Protein AF-A0A0B8N5I2-F1 (afdb_monomer)

Radius of gyration: 26.74 Å; Cα contacts (8 Å, |Δi|>4): 236; chains: 1; bounding box: 48×66×82 Å

Sequence (246 aa):
MVIRHVDDYADDRKSTVAVSVSVTVNVTSLPLQQESSFAVSASPSTEPSRALSVVPFSAGSAGPFVAMILDGSRLPTRLELSSDWRDRVPPKEVGRELFEAYSQALNEHHGRHSAANGSADGWYLSAREQAIMLLETPTWNKYCRVHDDLQSDGDYLVRGAATQYGKAVVSMSGNRQAIHSITVSPLWPGCSDSRALEAEVLRCADQIRALRPKFTPKGDWTRHSDAELFELQRRHRQQLIRNSML

Solvent-accessible surface area (backbone atoms only — not comparable to full-atom values): 15552 Å² total; per-residue (Å²): 135,80,80,74,78,88,74,90,86,78,75,93,80,79,76,89,76,82,81,81,83,83,81,84,81,82,82,88,82,84,88,81,90,77,92,77,89,76,88,81,87,78,80,88,78,90,72,84,84,75,80,77,78,78,73,80,77,78,78,69,84,70,70,77,51,43,46,42,42,60,47,77,56,57,37,58,77,44,67,48,68,48,98,61,32,67,83,71,48,56,51,80,45,48,20,56,52,53,41,50,21,45,53,50,38,50,52,52,50,50,56,52,50,72,72,45,80,82,72,77,61,75,66,64,74,50,74,63,55,51,36,51,59,52,56,72,40,92,42,46,71,53,30,51,51,54,49,52,4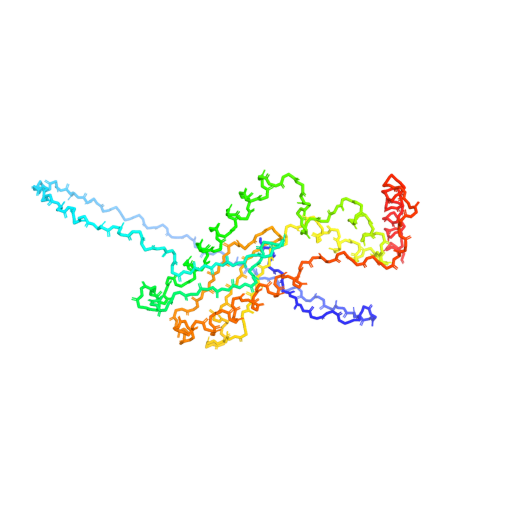8,76,71,40,63,51,68,44,76,39,62,23,86,56,63,55,96,91,36,60,32,35,37,38,32,28,41,64,75,41,74,76,46,43,46,48,45,54,83,42,76,48,71,69,36,66,66,57,44,36,54,37,53,40,52,26,34,50,51,53,62,66,72,46,91,75,94,73,79,89,69,90,61,83,88,55,52,68,71,55,42,53,52,49,32,55,50,50,52,52,51,31,52,59,63,71,78,110

pLDDT: mean 80.04, std 20.81, range [37.25, 98.19]

Secondary structure (DSSP, 8-state):
------------S------------------------------------------------PPPSEEEEE-TTS-EEEEEE-TTHHHHS-TTTHHHHHHHHHHHHHHHHHHHHHHS-----TTSPPHHHHHHHHHT--SHHHHHHHHHHHHS---EEEE-S-EETTEESEEEEE-SS-EEEEEE-TT-GGGG-HHHHHHHHHHHHHHHHHHS------S--TTS-HHHHHHHHHHHHHHHHHHHT-

Organism: NCBI:txid37332

Foldseek 3Di:
DDADDDDDDDDPPDDPDPDDDDDDDDDDDDDDDDDDDDDDDDDDDDDDDDDDPPPPPPPPPPDQQKAFAADLQLFGPFIDGHPCNPVPAQLQCLFVSVVVNSVVNSVVVVVVDVVVPDDPSPLQDDPLLLLLCLLPDPALVSNVVSVCLNPDLDWHKFAFPDDDPNGGQWIWIDGSRYTPTIHGHSPDPCSNPPVSVGNRRVVNRVVNVVVRDDRDRPDDPVPDDSVRSVVSSVVSNVVNVVVVVD

Structure (mmCIF, N/CA/C/O backbone):
data_AF-A0A0B8N5I2-F1
#
_entry.id   AF-A0A0B8N5I2-F1
#
loop_
_atom_site.group_PDB
_atom_site.id
_atom_site.type_symbol
_atom_site.label_atom_id
_atom_site.label_alt_id
_atom_site.label_comp_id
_atom_site.label_asym_id
_atom_site.label_entity_id
_atom_site.label_seq_id
_atom_site.pdbx_PDB_ins_code
_atom_site.Cartn_x
_atom_site.Cartn_y
_atom_site.Cartn_z
_atom_site.occupancy
_atom_site.B_iso_or_equiv
_atom_site.auth_seq_id
_atom_site.auth_comp_id
_atom_site.auth_asym_id
_atom_site.auth_atom_id
_atom_site.pdbx_PDB_model_num
ATOM 1 N N . MET A 1 1 ? 3.051 18.466 -2.787 1.00 37.25 1 MET A N 1
ATOM 2 C CA . MET A 1 1 ? 2.564 17.135 -2.372 1.00 37.25 1 MET A CA 1
ATOM 3 C C . MET A 1 1 ? 1.526 16.690 -3.390 1.00 37.25 1 MET A C 1
ATOM 5 O O . MET A 1 1 ? 0.487 17.330 -3.489 1.00 37.25 1 MET A O 1
ATOM 9 N N . VAL A 1 2 ? 1.851 15.704 -4.227 1.00 39.66 2 VAL A N 1
ATOM 10 C CA . VAL A 1 2 ? 0.962 15.219 -5.297 1.00 39.66 2 VAL A CA 1
ATOM 11 C C . VAL A 1 2 ? 0.302 13.941 -4.795 1.00 39.66 2 VAL A C 1
ATOM 13 O O . VAL A 1 2 ? 0.920 12.883 -4.808 1.00 39.66 2 VAL A O 1
ATOM 16 N N . ILE A 1 3 ? -0.934 14.049 -4.309 1.00 44.78 3 ILE A N 1
ATOM 17 C CA . ILE A 1 3 ? -1.739 12.888 -3.913 1.00 44.78 3 ILE A CA 1
ATOM 18 C C . ILE A 1 3 ? -2.299 12.285 -5.203 1.00 44.78 3 ILE A C 1
ATOM 20 O O . ILE A 1 3 ? -3.095 12.927 -5.888 1.00 44.78 3 ILE A O 1
ATOM 24 N N . ARG A 1 4 ? -1.853 11.082 -5.575 1.00 46.50 4 ARG A N 1
ATOM 25 C CA . ARG A 1 4 ? -2.319 10.419 -6.799 1.00 46.50 4 ARG A CA 1
ATOM 26 C C . ARG A 1 4 ? -3.665 9.739 -6.545 1.00 46.50 4 ARG A C 1
ATOM 28 O O . ARG A 1 4 ? -3.752 8.817 -5.741 1.00 46.50 4 ARG A O 1
ATOM 35 N N . HIS A 1 5 ? -4.701 10.197 -7.244 1.00 39.50 5 HIS A N 1
ATOM 36 C CA . HIS A 1 5 ? -5.963 9.474 -7.383 1.00 39.50 5 HIS A CA 1
ATOM 37 C C . HIS A 1 5 ? -5.793 8.409 -8.476 1.00 39.50 5 HIS A C 1
ATOM 39 O O . HIS A 1 5 ? -5.323 8.716 -9.571 1.00 39.50 5 HIS A O 1
ATOM 45 N N . VAL A 1 6 ? -6.115 7.154 -8.160 1.00 45.75 6 VAL A N 1
ATOM 46 C CA . VAL A 1 6 ? -6.091 6.040 -9.116 1.00 45.75 6 VAL A CA 1
ATOM 47 C C . VAL A 1 6 ? -7.471 5.956 -9.758 1.00 45.75 6 VAL A C 1
ATOM 49 O O . VAL A 1 6 ? -8.384 5.397 -9.159 1.00 45.75 6 VAL A O 1
ATOM 52 N N . ASP A 1 7 ? -7.624 6.541 -10.943 1.00 45.06 7 ASP A N 1
ATOM 53 C CA . ASP A 1 7 ? -8.748 6.247 -11.836 1.00 45.06 7 ASP A CA 1
ATOM 54 C C . ASP A 1 7 ? -8.343 5.111 -12.794 1.00 45.06 7 ASP A C 1
ATOM 56 O O . ASP A 1 7 ? -7.207 5.067 -13.275 1.00 45.06 7 ASP A O 1
ATOM 60 N N . ASP A 1 8 ? -9.266 4.174 -13.025 1.00 42.47 8 ASP A N 1
ATOM 61 C CA . ASP A 1 8 ? -9.125 2.989 -13.884 1.00 42.47 8 ASP A CA 1
ATOM 62 C C . ASP A 1 8 ? -8.617 3.338 -15.299 1.00 42.47 8 ASP A C 1
ATOM 64 O O . ASP A 1 8 ? -9.215 4.145 -16.011 1.00 42.47 8 ASP A O 1
ATOM 68 N N . TYR A 1 9 ? -7.530 2.692 -15.743 1.00 47.41 9 TYR A N 1
ATOM 69 C CA . TYR A 1 9 ? -6.921 2.896 -17.068 1.00 47.41 9 TYR A CA 1
ATOM 70 C C . TYR A 1 9 ? -7.221 1.718 -18.002 1.00 47.41 9 TYR A C 1
ATOM 72 O O . TYR A 1 9 ? -6.416 0.796 -18.162 1.00 47.41 9 TYR A O 1
ATOM 80 N N . ALA A 1 10 ? -8.382 1.778 -18.652 1.00 45.38 10 ALA A N 1
ATOM 81 C CA . ALA A 1 10 ? -8.674 0.990 -19.839 1.00 45.38 10 ALA A CA 1
ATOM 82 C C . ALA A 1 10 ? -8.472 1.846 -21.103 1.00 45.38 10 ALA A C 1
ATOM 84 O O . ALA A 1 10 ? -9.100 2.884 -21.269 1.00 45.38 10 ALA A O 1
ATOM 85 N N . ASP A 1 11 ? -7.618 1.329 -21.986 1.00 46.38 11 ASP A N 1
ATOM 86 C CA . ASP A 1 11 ? -7.514 1.617 -23.423 1.00 46.38 11 ASP A CA 1
ATOM 87 C C . ASP A 1 11 ? -6.928 2.978 -23.872 1.00 46.38 11 ASP A C 1
ATOM 89 O O . ASP A 1 11 ? -7.603 3.994 -23.993 1.00 46.38 11 ASP A O 1
ATOM 93 N N . ASP A 1 12 ? -5.642 2.953 -24.243 1.00 46.38 12 ASP A N 1
ATOM 94 C CA . ASP A 1 12 ? -4.902 4.061 -24.876 1.00 46.38 12 ASP A CA 1
ATOM 95 C C . ASP A 1 12 ? -5.190 4.179 -26.395 1.00 46.38 12 ASP A C 1
ATOM 97 O O . ASP A 1 12 ? -4.452 4.820 -27.149 1.00 46.38 12 ASP A O 1
ATOM 101 N N . ARG A 1 13 ? -6.259 3.548 -26.901 1.00 46.03 13 ARG A N 1
ATOM 102 C CA . ARG A 1 13 ? -6.674 3.674 -28.304 1.00 46.03 13 ARG A CA 1
ATOM 103 C C . ARG A 1 13 ? -7.796 4.697 -28.446 1.00 46.03 13 ARG A C 1
ATOM 105 O O . ARG A 1 13 ? -8.965 4.353 -28.543 1.00 46.03 13 ARG A O 1
ATOM 112 N N . LYS A 1 14 ? -7.368 5.951 -28.617 1.00 49.12 14 LYS A N 1
ATOM 113 C CA . LYS A 1 14 ? -8.150 7.156 -28.964 1.00 49.12 14 LYS A CA 1
ATOM 114 C C . LYS A 1 14 ? -8.852 7.828 -27.785 1.00 49.12 14 LYS A C 1
ATOM 116 O O . LYS A 1 14 ? -10.007 7.555 -27.484 1.00 49.12 14 LYS A O 1
ATOM 121 N N . SER A 1 15 ? -8.223 8.871 -27.263 1.00 40.28 15 SER A N 1
ATOM 122 C CA . SER A 1 15 ? -8.954 9.958 -26.621 1.00 40.28 15 SER A CA 1
ATOM 123 C C . SER A 1 15 ? -8.347 11.296 -27.036 1.00 40.28 15 SER A C 1
ATOM 125 O O . SER A 1 15 ? -7.228 11.661 -26.687 1.00 40.28 15 SER A O 1
ATOM 127 N N . THR A 1 16 ? -9.100 12.040 -27.845 1.00 49.41 16 THR A N 1
ATOM 128 C CA . THR A 1 16 ? -8.904 13.477 -28.027 1.00 49.41 16 THR A CA 1
ATOM 129 C C . THR A 1 16 ? -9.323 14.134 -26.715 1.00 49.41 16 THR A C 1
ATOM 131 O O . THR A 1 16 ? -10.494 14.443 -26.512 1.00 49.41 16 THR A O 1
ATOM 134 N N . VAL A 1 17 ? -8.391 14.254 -25.770 1.00 44.41 17 VAL A N 1
ATOM 135 C CA . VAL A 1 17 ? -8.660 14.886 -24.475 1.00 44.41 17 VAL A CA 1
ATOM 136 C C . VAL A 1 17 ? -8.631 16.401 -24.668 1.00 44.41 17 VAL A C 1
ATOM 138 O O . VAL A 1 17 ? -7.568 17.004 -24.804 1.00 44.41 17 VAL A O 1
ATOM 141 N N . ALA A 1 18 ? -9.809 17.025 -24.691 1.00 41.50 18 ALA A N 1
ATOM 142 C CA . ALA A 1 18 ? -9.939 18.468 -24.544 1.00 41.50 18 ALA A CA 1
ATOM 143 C C . ALA A 1 18 ? -9.647 18.832 -23.081 1.00 41.50 18 ALA A C 1
ATOM 145 O O . ALA A 1 18 ? -10.477 18.634 -22.197 1.00 41.50 18 ALA A O 1
ATOM 146 N N . VAL A 1 19 ? -8.440 19.330 -22.819 1.00 43.66 19 VAL A N 1
ATOM 147 C CA . VAL A 1 19 ? -8.054 19.838 -21.500 1.00 43.66 19 VAL A CA 1
ATOM 148 C C . VAL A 1 19 ? -8.565 21.273 -21.372 1.00 43.66 19 VAL A C 1
ATOM 150 O O . VAL A 1 19 ? -7.965 22.205 -21.902 1.00 43.66 19 VAL A O 1
ATOM 153 N N . SER A 1 20 ? -9.681 21.472 -20.673 1.00 40.19 20 SER A N 1
ATOM 154 C CA . SER A 1 20 ? -10.109 22.802 -20.233 1.00 40.19 20 SER A CA 1
ATOM 155 C C . SER A 1 20 ? -9.376 23.166 -18.940 1.00 40.19 20 SER A C 1
ATOM 157 O O . SER A 1 20 ? -9.677 22.626 -17.876 1.00 40.19 20 SER A O 1
ATOM 159 N N . VAL A 1 21 ? -8.404 24.075 -19.032 1.00 49.66 21 VAL A N 1
ATOM 160 C CA . VAL A 1 21 ? -7.710 24.656 -17.875 1.00 49.66 21 VAL A CA 1
ATOM 161 C C . VAL A 1 21 ? -8.511 25.861 -17.387 1.00 49.66 21 VAL A C 1
ATOM 163 O O . VAL A 1 21 ? -8.510 26.914 -18.020 1.00 49.66 21 VAL A O 1
ATOM 166 N N . SER A 1 22 ? -9.206 25.727 -16.261 1.00 46.75 22 SER A N 1
ATOM 167 C CA . SER A 1 22 ? -9.811 26.861 -15.559 1.00 46.75 22 SER A CA 1
ATOM 168 C C . SER A 1 22 ? -8.776 27.500 -14.631 1.00 46.75 22 SER A C 1
ATOM 170 O O . SER A 1 22 ? -8.359 26.894 -13.645 1.00 46.75 22 SER A O 1
ATOM 172 N N . VAL A 1 23 ? -8.347 28.720 -14.967 1.00 49.47 23 VAL A N 1
ATOM 173 C CA . VAL A 1 23 ? -7.443 29.548 -14.156 1.00 49.47 23 VAL A CA 1
ATOM 174 C C . VAL A 1 23 ? -8.275 30.359 -13.166 1.00 49.47 23 VAL A C 1
ATOM 176 O O . VAL A 1 23 ? -9.022 31.252 -13.560 1.00 49.47 23 VAL A O 1
ATOM 179 N N . THR A 1 24 ? -8.143 30.063 -11.876 1.00 49.81 24 THR A N 1
ATOM 180 C CA . THR A 1 24 ? -8.749 30.863 -10.806 1.00 49.81 24 THR A CA 1
ATOM 181 C C . THR A 1 24 ? -7.817 32.025 -10.471 1.00 49.81 24 THR A C 1
ATOM 183 O O . THR A 1 24 ? -6.728 31.823 -9.936 1.00 49.81 24 THR A O 1
ATOM 186 N N . VAL A 1 25 ? -8.223 33.250 -10.803 1.00 47.75 25 VAL A N 1
ATOM 187 C CA . VAL A 1 25 ? -7.492 34.471 -10.438 1.00 47.75 25 VAL A CA 1
ATOM 188 C C . VAL A 1 25 ? -7.923 34.877 -9.030 1.00 47.75 25 VAL A C 1
ATOM 190 O O . VAL A 1 25 ? -9.056 35.305 -8.827 1.00 47.75 25 VAL A O 1
ATOM 193 N N . ASN A 1 26 ? -7.031 34.735 -8.048 1.00 49.06 26 ASN A N 1
ATOM 194 C CA . ASN A 1 26 ? -7.249 35.286 -6.712 1.00 49.06 26 ASN A CA 1
ATOM 195 C C . ASN A 1 26 ? -7.004 36.799 -6.759 1.00 49.06 26 ASN A C 1
ATOM 197 O O . ASN A 1 26 ? -5.871 37.249 -6.931 1.00 49.06 26 ASN A O 1
ATOM 201 N N . VAL A 1 27 ? -8.072 37.582 -6.617 1.00 50.22 27 VAL A N 1
ATOM 202 C CA . VAL A 1 27 ? -7.990 39.036 -6.459 1.00 50.22 27 VAL A CA 1
ATOM 203 C C . VAL A 1 27 ? -7.651 39.330 -5.001 1.00 50.22 27 VAL A C 1
ATOM 205 O O . VAL A 1 27 ? -8.505 39.269 -4.119 1.00 50.22 27 VAL A O 1
ATOM 208 N N . THR A 1 28 ? -6.381 39.628 -4.742 1.00 54.56 28 THR A N 1
ATOM 209 C CA . THR A 1 28 ? -5.920 40.137 -3.450 1.00 54.56 28 THR A CA 1
ATOM 210 C C . THR A 1 28 ? -6.259 41.621 -3.365 1.00 54.56 28 THR A C 1
ATOM 212 O O . THR A 1 28 ? -5.599 42.451 -3.986 1.00 54.56 28 THR A O 1
ATOM 215 N N . SER A 1 29 ? -7.276 41.975 -2.586 1.00 57.19 29 SER A N 1
ATOM 216 C CA . SER A 1 29 ? -7.526 43.363 -2.202 1.00 57.19 29 SER A CA 1
ATOM 217 C C . SER A 1 29 ? -7.687 43.455 -0.694 1.00 57.19 29 SER A C 1
ATOM 219 O O . SER A 1 29 ? -8.716 43.035 -0.174 1.00 57.19 29 SER A O 1
ATOM 221 N N . LEU A 1 30 ? -6.683 44.014 -0.015 1.00 55.69 30 LEU A N 1
ATOM 222 C CA . LEU A 1 30 ? -6.856 44.819 1.199 1.00 55.69 30 LEU A CA 1
ATOM 223 C C . LEU A 1 30 ? -5.530 45.481 1.587 1.00 55.69 30 LEU A C 1
ATOM 225 O O . LEU A 1 30 ? -4.514 44.804 1.741 1.00 55.69 30 LEU A O 1
ATOM 229 N N . PRO A 1 31 ? -5.568 46.798 1.818 1.00 59.19 31 PRO A N 1
ATOM 230 C CA . PRO A 1 31 ? -4.934 47.316 3.016 1.00 59.19 31 PRO A CA 1
ATOM 231 C C . PRO A 1 31 ? -5.860 48.311 3.716 1.00 59.19 31 PRO A C 1
ATOM 233 O O . PRO A 1 31 ? -6.295 49.289 3.118 1.00 59.19 31 PRO A O 1
ATOM 236 N N . LEU A 1 32 ? -6.107 48.102 5.006 1.00 46.16 32 LEU A N 1
ATOM 237 C CA . LEU A 1 32 ? -6.455 49.182 5.922 1.00 46.16 32 LEU A CA 1
ATOM 238 C C . LEU A 1 32 ? -5.715 48.922 7.230 1.00 46.16 32 LEU A C 1
ATOM 240 O O . LEU A 1 32 ? -6.010 47.986 7.970 1.00 46.16 32 LEU A O 1
ATOM 244 N N . GLN A 1 33 ? -4.687 49.738 7.442 1.00 51.03 33 GLN A N 1
ATOM 245 C CA . GLN A 1 33 ? -4.022 49.897 8.722 1.00 51.03 33 GLN A CA 1
ATOM 246 C C . GLN A 1 33 ? -5.025 50.470 9.724 1.00 51.03 33 GLN A C 1
ATOM 248 O O . GLN A 1 33 ? -5.655 51.491 9.457 1.00 51.03 33 GLN A O 1
ATOM 253 N N . GLN A 1 34 ? -5.126 49.845 10.892 1.00 52.28 34 GLN A N 1
ATOM 254 C CA . GLN A 1 34 ? -5.681 50.489 12.073 1.00 52.28 34 GLN A CA 1
ATOM 255 C C . GLN A 1 34 ? -4.774 50.162 13.258 1.00 52.28 34 GLN A C 1
ATOM 257 O O . GLN A 1 34 ? -4.887 49.115 13.894 1.00 52.28 34 GLN A O 1
ATOM 262 N N . GLU A 1 35 ? -3.825 51.061 13.516 1.00 54.72 35 GLU A N 1
ATOM 263 C CA . GLU A 1 35 ? -3.014 51.053 14.728 1.00 54.72 35 GLU A CA 1
ATOM 264 C C . GLU A 1 35 ? -3.922 51.347 15.926 1.00 54.72 35 GLU A C 1
ATOM 266 O O . GLU A 1 35 ? -4.471 52.438 16.066 1.00 54.72 35 GLU A O 1
ATOM 271 N N . SER A 1 36 ? -4.107 50.343 16.782 1.00 55.00 36 SER A N 1
ATOM 272 C CA . SER A 1 36 ? -4.776 50.480 18.076 1.00 55.00 36 SER A CA 1
ATOM 273 C C . SER A 1 36 ? -3.754 50.170 19.164 1.00 55.00 36 SER A C 1
ATOM 275 O O . SER A 1 36 ? -3.537 49.012 19.515 1.00 55.00 36 SER A O 1
ATOM 277 N N . SER A 1 37 ? -3.089 51.204 19.672 1.00 57.53 37 SER A N 1
ATOM 278 C CA . SER A 1 37 ? -2.202 51.089 20.830 1.00 57.53 37 SER A CA 1
ATOM 279 C C . SER A 1 37 ? -3.036 51.045 22.108 1.00 57.53 37 SER A C 1
ATOM 281 O O . SER A 1 37 ? -3.604 52.056 22.513 1.00 57.53 37 SER A O 1
ATOM 283 N N . PHE A 1 38 ? -3.084 49.887 22.766 1.00 54.12 38 PHE A N 1
ATOM 284 C CA . PHE A 1 38 ? -3.557 49.760 24.144 1.00 54.12 38 PHE A CA 1
ATOM 285 C C . PHE A 1 38 ? -2.371 49.411 25.045 1.00 54.12 38 PHE A C 1
ATOM 287 O O . PHE A 1 38 ? -1.774 48.343 24.924 1.00 54.12 38 PHE A O 1
ATOM 294 N N . ALA A 1 39 ? -2.023 50.324 25.951 1.00 54.53 39 ALA A N 1
ATOM 295 C CA . ALA A 1 39 ? -1.063 50.068 27.014 1.00 54.53 39 ALA A CA 1
ATOM 296 C C . ALA A 1 39 ? -1.742 49.230 28.109 1.00 54.53 39 ALA A C 1
ATOM 298 O O . ALA A 1 39 ? -2.577 49.732 28.860 1.00 54.53 39 ALA A O 1
ATOM 299 N N . VAL A 1 40 ? -1.392 47.946 28.190 1.00 55.97 40 VAL A N 1
ATOM 300 C CA . VAL A 1 40 ? -1.783 47.063 29.295 1.00 55.97 40 VAL A CA 1
ATOM 301 C C . VAL A 1 40 ? -0.725 47.185 30.388 1.00 55.97 40 VAL A C 1
ATOM 303 O O . VAL A 1 40 ? 0.393 46.697 30.246 1.00 55.97 40 VAL A O 1
ATOM 306 N N . SER A 1 41 ? -1.078 47.865 31.477 1.00 58.78 41 SER A N 1
ATOM 307 C CA . SER A 1 41 ? -0.299 47.879 32.715 1.00 58.78 41 SER A CA 1
ATOM 308 C C . SER A 1 41 ? -0.708 46.663 33.547 1.00 58.78 41 SER A C 1
ATOM 310 O O . SER A 1 41 ? -1.824 46.614 34.062 1.00 58.78 41 SER A O 1
ATOM 312 N N . ALA A 1 42 ? 0.164 45.658 33.631 1.00 52.91 42 ALA A N 1
ATOM 313 C CA . ALA A 1 42 ? -0.034 44.482 34.472 1.00 52.91 42 ALA A CA 1
ATOM 314 C C . ALA A 1 42 ? 0.876 44.580 35.703 1.00 52.91 42 ALA A C 1
ATOM 316 O O . ALA A 1 42 ? 2.101 44.527 35.599 1.00 52.91 42 ALA A O 1
ATOM 317 N N . SER A 1 43 ? 0.266 44.744 36.876 1.00 60.25 43 SER A N 1
ATOM 318 C CA . SER A 1 43 ? 0.940 44.619 38.168 1.00 60.25 43 SER A CA 1
ATOM 319 C C . SER A 1 43 ? 1.249 43.143 38.466 1.00 60.25 43 SER A C 1
ATOM 321 O O . SER A 1 43 ? 0.404 42.290 38.193 1.00 60.25 43 SER A O 1
ATOM 323 N N . PRO A 1 44 ? 2.414 42.808 39.050 1.00 57.25 44 PRO A N 1
ATOM 324 C CA . PRO A 1 44 ? 2.713 41.439 39.450 1.00 57.25 44 PRO A CA 1
ATOM 325 C C . PRO A 1 44 ? 1.992 41.102 40.762 1.00 57.25 44 PRO A C 1
ATOM 327 O O . PRO A 1 44 ? 2.357 41.587 41.832 1.00 57.25 44 PRO A O 1
ATOM 330 N N . SER A 1 45 ? 0.963 40.259 40.687 1.00 50.66 45 SER A N 1
ATOM 331 C CA . SER A 1 45 ? 0.378 39.616 41.864 1.00 50.66 45 SER A CA 1
ATOM 332 C C . SER A 1 45 ? 1.234 38.414 42.257 1.00 50.66 45 SER A C 1
ATOM 334 O O . SER A 1 45 ? 1.246 37.385 41.586 1.00 50.66 45 SER A O 1
ATOM 336 N N . THR A 1 46 ? 1.971 38.572 43.352 1.00 54.44 46 THR A N 1
ATOM 337 C CA . THR A 1 46 ? 2.669 37.504 44.067 1.00 54.44 46 THR A CA 1
ATOM 338 C C . THR A 1 46 ? 1.639 36.548 44.674 1.00 54.44 46 THR A C 1
ATOM 340 O O . THR A 1 46 ? 1.109 36.822 45.749 1.00 54.44 46 THR A O 1
ATOM 343 N N . GLU A 1 47 ? 1.352 35.431 44.005 1.00 56.94 47 GLU A N 1
ATOM 344 C CA . GLU A 1 47 ? 0.669 34.294 44.629 1.00 56.94 47 GLU A CA 1
ATOM 345 C C . GLU A 1 47 ? 1.682 33.216 45.055 1.00 56.94 47 GLU A C 1
ATOM 347 O O . GLU A 1 47 ? 2.593 32.878 44.295 1.00 56.94 47 GLU A O 1
ATOM 352 N N . PRO A 1 48 ? 1.552 32.661 46.274 1.00 55.50 48 PRO A N 1
ATOM 353 C CA . PRO A 1 48 ? 2.401 31.581 46.750 1.00 55.50 48 PRO A CA 1
ATOM 354 C C . PRO A 1 48 ? 2.068 30.275 46.019 1.00 55.50 48 PRO A C 1
ATOM 356 O O . PRO A 1 48 ? 0.960 29.746 46.122 1.00 55.50 48 PRO A O 1
ATOM 359 N N . SER A 1 49 ? 3.064 29.739 45.315 1.00 48.22 49 SER A N 1
ATOM 360 C CA . SER A 1 49 ? 3.046 28.440 44.643 1.00 48.22 49 SER A CA 1
ATOM 361 C C . SER A 1 49 ? 2.536 27.329 45.564 1.00 48.22 49 SER A C 1
ATOM 363 O O . SER A 1 49 ? 3.264 26.804 46.409 1.00 48.22 49 SER A O 1
ATOM 365 N N . ARG A 1 50 ? 1.274 26.933 45.381 1.00 48.25 50 ARG A N 1
ATOM 366 C CA . ARG A 1 50 ? 0.737 25.692 45.939 1.00 48.25 50 ARG A CA 1
ATOM 367 C C . ARG A 1 50 ? 1.392 24.531 45.199 1.00 48.25 50 ARG A C 1
ATOM 369 O O . ARG A 1 50 ? 1.155 24.333 44.011 1.00 48.25 50 ARG A O 1
ATOM 376 N N . ALA A 1 51 ? 2.231 23.784 45.912 1.00 46.47 51 ALA A N 1
ATOM 377 C CA . ALA A 1 51 ? 2.846 22.563 45.422 1.00 46.47 51 ALA A CA 1
ATOM 378 C C . ALA A 1 51 ? 1.756 21.586 44.955 1.00 46.47 51 ALA A C 1
ATOM 380 O O . ALA A 1 51 ? 0.997 21.038 45.759 1.00 46.47 51 ALA A O 1
ATOM 381 N N . LEU A 1 52 ? 1.673 21.390 43.639 1.00 44.78 52 LEU A N 1
ATOM 382 C CA . LEU A 1 52 ? 0.920 20.303 43.038 1.00 44.78 52 LEU A CA 1
ATOM 383 C C . LEU A 1 52 ? 1.553 19.003 43.530 1.00 44.78 52 LEU A C 1
ATOM 385 O O . LEU A 1 52 ? 2.693 18.684 43.194 1.00 44.78 52 LEU A O 1
ATOM 389 N N . SER A 1 53 ? 0.822 18.276 44.372 1.00 44.97 53 SER A N 1
ATOM 390 C CA . SER A 1 53 ? 1.174 16.903 44.705 1.00 44.97 53 SER A CA 1
ATOM 391 C C . SER A 1 53 ? 1.112 16.093 43.418 1.00 44.97 53 SER A C 1
ATOM 393 O O . SER A 1 53 ? 0.037 15.875 42.860 1.00 44.97 53 SER A O 1
ATOM 395 N N . VAL A 1 54 ? 2.286 15.695 42.933 1.00 45.53 54 VAL A N 1
ATOM 396 C CA . VAL A 1 54 ? 2.444 14.699 41.880 1.00 45.53 54 VAL A CA 1
ATOM 397 C C . VAL A 1 54 ? 1.798 13.426 42.405 1.00 45.53 54 VAL A C 1
ATOM 399 O O . VAL A 1 54 ? 2.348 12.754 43.274 1.00 45.53 54 VAL A O 1
ATOM 402 N N . VAL A 1 55 ? 0.595 13.124 41.920 1.00 39.97 55 VAL A N 1
ATOM 403 C CA . VAL A 1 55 ? 0.018 11.794 42.082 1.00 39.97 55 VAL A CA 1
ATOM 404 C C . VAL A 1 55 ? 0.948 10.861 41.309 1.00 39.97 55 VAL A C 1
ATOM 406 O O . VAL A 1 55 ? 1.111 11.059 40.102 1.00 39.97 55 VAL A O 1
ATOM 409 N N . PRO A 1 56 ? 1.601 9.883 41.957 1.00 38.34 56 PRO A N 1
ATOM 410 C CA . PRO A 1 56 ? 2.364 8.892 41.229 1.00 38.34 56 PRO A CA 1
ATOM 411 C C . PRO A 1 56 ? 1.356 8.065 40.431 1.00 38.34 56 PRO A C 1
ATOM 413 O O . PRO A 1 56 ? 0.684 7.185 40.967 1.00 38.34 56 PRO A O 1
ATOM 416 N N . PHE A 1 57 ? 1.212 8.380 39.144 1.00 43.84 57 PHE A N 1
ATOM 417 C CA . PHE A 1 57 ? 0.591 7.474 38.195 1.00 43.84 57 PHE A CA 1
ATOM 418 C C . PHE A 1 57 ? 1.508 6.257 38.133 1.00 43.84 57 PHE A C 1
ATOM 420 O O . PHE A 1 57 ? 2.578 6.287 37.524 1.00 43.84 57 PHE A O 1
ATOM 427 N N . SER A 1 58 ? 1.137 5.214 38.870 1.00 39.16 58 SER A N 1
ATOM 428 C CA . SER A 1 58 ? 1.789 3.922 38.777 1.00 39.16 58 SER A CA 1
ATOM 429 C C . SER A 1 58 ? 1.498 3.394 37.377 1.00 39.16 58 SER A C 1
ATOM 431 O O . SER A 1 58 ? 0.439 2.825 37.118 1.00 39.16 58 SER A O 1
ATOM 433 N N . ALA A 1 59 ? 2.429 3.640 36.455 1.00 43.12 59 ALA A N 1
ATOM 434 C CA . ALA A 1 59 ? 2.528 2.925 35.199 1.00 43.12 59 ALA A CA 1
ATOM 435 C C . ALA A 1 59 ? 2.903 1.475 35.534 1.00 43.12 59 ALA A C 1
ATOM 437 O O . ALA A 1 59 ? 4.048 1.049 35.396 1.00 43.12 59 ALA A O 1
ATOM 438 N N . GLY A 1 60 ? 1.929 0.717 36.042 1.00 38.59 60 GLY A N 1
ATOM 439 C CA . GLY A 1 60 ? 1.946 -0.722 35.880 1.00 38.59 60 GLY A CA 1
ATOM 440 C C . GLY A 1 60 ? 2.061 -0.948 34.384 1.00 38.59 60 GLY A C 1
ATOM 441 O O . GLY A 1 60 ? 1.203 -0.483 33.638 1.00 38.59 60 GLY A O 1
ATOM 442 N N . SER A 1 61 ? 3.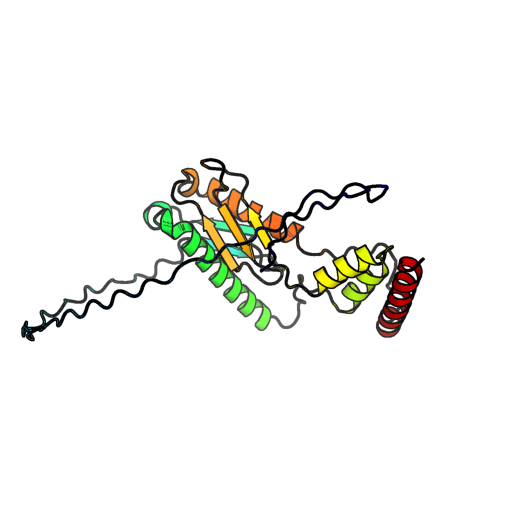171 -1.550 33.965 1.00 41.75 61 SER A N 1
ATOM 443 C CA . SER A 1 61 ? 3.473 -1.902 32.581 1.00 41.75 61 SER A CA 1
ATOM 444 C C . SER A 1 61 ? 2.422 -2.898 32.080 1.00 41.75 61 SER A C 1
ATOM 446 O O . SER A 1 61 ? 2.636 -4.108 32.047 1.00 41.75 61 SER A O 1
ATOM 448 N N . ALA A 1 62 ? 1.222 -2.398 31.797 1.00 50.78 62 ALA A N 1
ATOM 449 C CA . ALA A 1 62 ? 0.261 -3.064 30.953 1.00 50.78 62 ALA A CA 1
ATOM 450 C C . ALA A 1 62 ? 0.888 -3.027 29.562 1.00 50.78 62 ALA A C 1
ATOM 452 O O . ALA A 1 62 ? 1.211 -1.950 29.061 1.00 50.78 62 ALA A O 1
ATOM 453 N N . GLY A 1 63 ? 1.149 -4.205 28.997 1.00 61.44 63 GLY A N 1
ATOM 454 C CA . GLY A 1 63 ? 1.638 -4.315 27.629 1.00 61.44 63 GLY A CA 1
ATOM 455 C C . GLY A 1 63 ? 0.727 -3.569 26.646 1.00 61.44 63 GLY A C 1
ATOM 456 O O . GLY A 1 63 ? -0.394 -3.196 27.005 1.00 61.44 63 GLY A O 1
ATOM 457 N N . PRO A 1 64 ? 1.197 -3.343 25.412 1.00 80.12 64 PRO A N 1
ATOM 458 C CA . PRO A 1 64 ? 0.439 -2.582 24.427 1.00 80.12 64 PRO A CA 1
ATOM 459 C C . PRO A 1 64 ? -0.951 -3.207 24.220 1.00 80.12 64 PRO A C 1
ATOM 461 O O . PRO A 1 64 ? -1.076 -4.428 24.100 1.00 80.12 64 PRO A O 1
ATOM 464 N N . PHE A 1 65 ? -2.006 -2.383 24.196 1.00 90.00 65 PHE A N 1
ATOM 465 C CA . PHE A 1 65 ? -3.390 -2.857 24.006 1.00 90.00 65 PHE A CA 1
ATOM 466 C C . PHE A 1 65 ? -3.636 -3.376 22.590 1.00 90.00 65 PHE A C 1
ATOM 468 O O . PHE A 1 65 ? -4.611 -4.086 22.332 1.00 90.00 65 PHE A O 1
ATOM 475 N N . VAL A 1 66 ? -2.741 -3.003 21.680 1.00 94.50 66 VAL A N 1
ATOM 476 C CA . VAL A 1 66 ? -2.760 -3.349 20.272 1.00 94.50 66 VAL A CA 1
ATOM 477 C C . VAL A 1 66 ? -1.384 -3.874 19.878 1.00 94.50 66 VAL A C 1
ATOM 479 O O . VAL A 1 66 ? -0.369 -3.226 20.114 1.00 94.50 66 VAL A O 1
ATOM 482 N N . ALA A 1 67 ? -1.350 -5.029 19.225 1.00 95.88 67 ALA A N 1
ATOM 483 C CA . ALA A 1 67 ? -0.156 -5.581 18.605 1.00 95.88 67 ALA A CA 1
ATOM 484 C C . ALA A 1 67 ? -0.388 -5.780 17.104 1.00 95.88 67 ALA A C 1
ATOM 486 O O . ALA A 1 67 ? -1.475 -6.159 16.665 1.00 95.88 67 ALA A O 1
ATOM 487 N N . MET A 1 68 ? 0.644 -5.527 16.299 1.00 96.75 68 MET A N 1
ATOM 488 C CA . MET A 1 68 ? 0.607 -5.722 14.850 1.00 96.75 68 MET A CA 1
ATOM 489 C C . MET A 1 68 ? 1.678 -6.709 14.408 1.00 96.75 68 MET A C 1
ATOM 491 O O . MET A 1 68 ? 2.822 -6.643 14.849 1.00 96.75 68 MET A O 1
ATOM 495 N N . ILE A 1 69 ? 1.31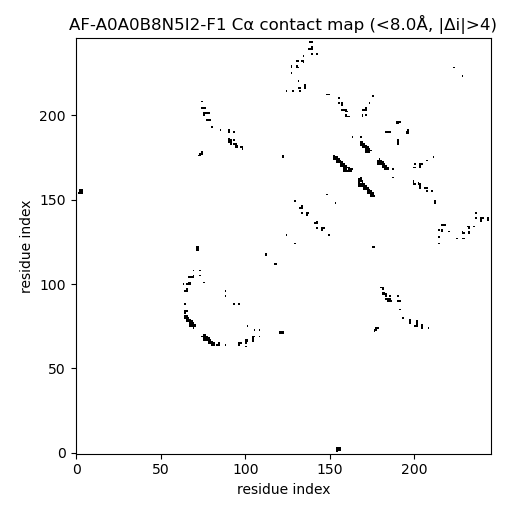6 -7.591 13.477 1.00 96.12 69 ILE A N 1
ATOM 496 C CA . ILE A 1 69 ? 2.269 -8.467 12.792 1.00 96.12 69 ILE A CA 1
ATOM 497 C C . ILE A 1 69 ? 2.459 -7.943 11.374 1.00 96.12 69 ILE A C 1
ATOM 499 O O . ILE A 1 69 ? 1.489 -7.779 10.628 1.00 96.12 69 ILE A O 1
ATOM 503 N N . LEU A 1 70 ? 3.712 -7.684 11.003 1.00 94.94 70 LEU A N 1
ATOM 504 C CA . LEU A 1 70 ? 4.084 -7.183 9.683 1.00 94.94 70 LEU A CA 1
ATOM 505 C C . LEU A 1 70 ? 4.627 -8.314 8.805 1.00 94.94 70 LEU A C 1
ATOM 507 O O . LEU A 1 70 ? 5.253 -9.247 9.308 1.00 94.94 70 LEU A O 1
ATOM 511 N N . ASP A 1 71 ? 4.416 -8.214 7.495 1.00 90.94 71 ASP A N 1
ATOM 512 C CA . ASP A 1 71 ? 5.133 -9.044 6.525 1.00 90.94 71 ASP A CA 1
ATOM 513 C C . ASP A 1 71 ? 6.513 -8.465 6.169 1.00 90.94 71 ASP A C 1
ATOM 515 O O . ASP A 1 71 ? 6.900 -7.386 6.619 1.00 90.94 71 ASP A O 1
ATOM 519 N N . GLY A 1 72 ? 7.239 -9.149 5.277 1.00 85.69 72 GLY A N 1
ATOM 520 C CA . GLY A 1 72 ? 8.522 -8.670 4.744 1.00 85.69 72 GLY A CA 1
ATOM 521 C C . GLY A 1 72 ? 8.434 -7.359 3.950 1.00 85.69 72 GLY A C 1
ATOM 522 O O . GLY A 1 72 ? 9.459 -6.747 3.661 1.00 85.69 72 GLY A O 1
ATOM 523 N N . SER A 1 73 ? 7.224 -6.893 3.624 1.00 86.75 73 SER A N 1
ATOM 524 C CA . SER A 1 73 ? 6.986 -5.581 3.023 1.00 86.75 73 SER A CA 1
ATOM 525 C C . SER A 1 73 ? 6.704 -4.495 4.070 1.00 86.75 73 SER A C 1
ATOM 527 O O . SER A 1 73 ? 6.405 -3.360 3.705 1.00 86.75 73 SER A O 1
ATOM 529 N N . ARG A 1 74 ? 6.827 -4.802 5.369 1.00 92.31 74 ARG A N 1
ATOM 530 C CA . ARG A 1 74 ? 6.591 -3.861 6.479 1.00 92.31 74 ARG A CA 1
ATOM 531 C C . ARG A 1 74 ? 5.148 -3.347 6.520 1.00 92.31 74 ARG A C 1
ATOM 533 O O . ARG A 1 74 ? 4.894 -2.243 7.005 1.00 92.31 74 ARG A O 1
ATOM 540 N N . LEU A 1 75 ? 4.207 -4.130 5.992 1.00 94.69 75 LEU A N 1
ATOM 541 C CA . LEU A 1 75 ? 2.778 -3.839 6.018 1.00 94.69 75 LEU A CA 1
ATOM 542 C C . LEU A 1 75 ? 2.064 -4.820 6.958 1.00 94.69 75 LEU A C 1
ATOM 544 O O . LEU A 1 75 ? 2.443 -5.994 7.008 1.00 94.69 75 LEU A O 1
ATOM 548 N N . PRO A 1 76 ? 1.018 -4.378 7.679 1.00 96.94 76 PRO A N 1
ATOM 549 C CA . PRO A 1 76 ? 0.235 -5.254 8.537 1.00 96.94 76 PRO A CA 1
ATOM 550 C C . PRO A 1 76 ? -0.325 -6.466 7.783 1.00 96.94 76 PRO A C 1
ATOM 552 O O . PRO A 1 76 ? -0.773 -6.364 6.637 1.00 96.94 76 PRO A O 1
ATOM 555 N N . THR A 1 77 ? -0.288 -7.615 8.450 1.00 96.94 77 THR A N 1
ATOM 556 C CA . THR A 1 77 ? -0.943 -8.872 8.042 1.00 96.94 77 THR A CA 1
ATOM 557 C C . THR A 1 77 ? -1.877 -9.412 9.113 1.00 96.94 77 THR A C 1
ATOM 559 O O . THR A 1 77 ? -2.764 -10.203 8.804 1.00 96.94 77 THR A O 1
ATOM 562 N N . ARG A 1 78 ? -1.701 -8.972 10.363 1.00 97.19 78 ARG A N 1
ATOM 563 C CA . ARG A 1 78 ? -2.573 -9.310 11.483 1.00 97.19 78 ARG A CA 1
ATOM 564 C C . ARG A 1 78 ? -2.616 -8.170 12.491 1.00 97.19 78 ARG A C 1
ATOM 566 O O . ARG A 1 78 ? -1.591 -7.517 12.709 1.00 97.19 78 ARG A O 1
ATOM 573 N N . LEU A 1 79 ? -3.779 -7.973 13.105 1.00 97.06 79 LEU A N 1
ATOM 574 C CA . LEU A 1 79 ? -3.987 -7.022 14.190 1.00 97.06 79 LEU A CA 1
ATOM 575 C C . LEU A 1 79 ? -4.556 -7.765 15.399 1.00 97.06 79 LEU A C 1
ATOM 577 O O . LEU A 1 79 ? -5.607 -8.388 15.314 1.00 97.06 79 LEU A O 1
ATOM 581 N N . GLU A 1 80 ? -3.875 -7.693 16.533 1.00 96.56 80 GLU A N 1
ATOM 582 C CA . GLU A 1 80 ? -4.335 -8.302 17.777 1.00 96.56 80 GLU A CA 1
ATOM 583 C C . GLU A 1 80 ? -4.693 -7.192 18.765 1.00 96.56 80 GLU A C 1
ATOM 585 O O . GLU A 1 80 ? -3.865 -6.338 19.073 1.00 96.56 80 GLU A O 1
ATOM 590 N N . LEU A 1 81 ? -5.938 -7.187 19.243 1.00 95.25 81 LEU A N 1
ATOM 591 C CA . LEU A 1 81 ? -6.417 -6.242 20.251 1.00 95.25 81 LEU A CA 1
ATOM 592 C C . LEU A 1 81 ? -6.704 -6.987 21.551 1.00 95.25 81 LEU A C 1
ATOM 594 O O . LEU A 1 81 ? -7.288 -8.076 21.527 1.00 95.25 81 LEU A O 1
ATOM 598 N N . SER A 1 82 ? -6.330 -6.397 22.686 1.00 94.38 82 SER A N 1
ATOM 599 C CA . SER A 1 82 ? -6.651 -6.960 23.996 1.00 94.38 82 SER A CA 1
ATOM 600 C C . SER A 1 82 ? -8.168 -7.007 24.222 1.00 94.38 82 SER A C 1
ATOM 602 O O . SER A 1 82 ? -8.944 -6.226 23.664 1.00 94.38 82 SER A O 1
ATOM 604 N N . SER A 1 83 ? -8.633 -7.930 25.064 1.00 90.75 83 SER A N 1
ATOM 605 C CA . SER A 1 83 ? -10.068 -8.068 25.355 1.00 90.75 83 SER A CA 1
ATOM 606 C C . SER A 1 83 ? -10.676 -6.832 26.030 1.00 90.75 83 SER A C 1
ATOM 608 O O . SER A 1 83 ? -11.877 -6.598 25.912 1.00 90.75 83 SER A O 1
ATOM 610 N N . ASP A 1 84 ? -9.853 -6.055 26.736 1.00 92.00 84 ASP A N 1
ATOM 611 C CA . ASP A 1 84 ? -10.211 -4.836 27.465 1.00 92.00 84 ASP A CA 1
ATOM 612 C C . ASP A 1 84 ? -9.832 -3.545 26.717 1.00 92.00 84 ASP A C 1
ATOM 614 O O . ASP A 1 84 ? -9.953 -2.453 27.271 1.00 92.00 84 ASP A O 1
ATOM 618 N N . TRP A 1 85 ? -9.398 -3.637 25.453 1.00 91.69 85 TRP A N 1
ATOM 619 C CA . TRP A 1 85 ? -8.870 -2.487 24.712 1.00 91.69 85 TRP A CA 1
ATOM 620 C C . TRP A 1 85 ? -9.881 -1.330 24.622 1.00 91.69 85 TRP A C 1
ATOM 622 O O . TRP A 1 85 ? -9.530 -0.173 24.836 1.00 91.69 85 TRP A O 1
ATOM 632 N N . ARG A 1 86 ? -11.161 -1.650 24.386 1.00 91.38 86 ARG A N 1
ATOM 633 C CA . ARG A 1 86 ? -12.260 -0.679 24.241 1.00 91.38 86 ARG A CA 1
ATOM 634 C C . ARG A 1 86 ? -12.531 0.131 25.507 1.00 91.38 86 ARG A C 1
ATOM 636 O O . ARG A 1 86 ? -13.049 1.238 25.418 1.00 91.38 86 ARG A O 1
ATOM 643 N N . ASP A 1 87 ? -12.202 -0.433 26.667 1.00 91.88 87 ASP A N 1
ATOM 644 C CA . ASP A 1 87 ? -12.417 0.208 27.963 1.00 91.88 87 ASP A CA 1
ATOM 645 C C . ASP A 1 87 ? -11.250 1.146 28.311 1.00 91.88 87 ASP A C 1
ATOM 647 O O . ASP A 1 87 ? -11.379 2.016 29.170 1.00 91.88 87 ASP A O 1
ATOM 651 N N . ARG A 1 88 ? -10.107 0.984 27.630 1.00 91.94 88 ARG A N 1
ATOM 652 C CA . ARG A 1 88 ? -8.859 1.702 27.916 1.00 91.94 88 ARG A CA 1
ATOM 653 C C . ARG A 1 88 ? -8.472 2.722 26.856 1.00 91.94 88 ARG A C 1
ATOM 655 O O . ARG A 1 88 ? -7.894 3.748 27.201 1.00 91.94 88 ARG A O 1
ATOM 662 N N . VAL A 1 89 ? -8.789 2.460 25.591 1.00 93.69 89 VAL A N 1
ATOM 663 C CA . VAL A 1 89 ? -8.438 3.328 24.463 1.00 93.69 89 VAL A CA 1
ATOM 664 C C . VAL A 1 89 ? -9.682 4.111 24.040 1.00 93.69 89 VAL A C 1
ATOM 666 O O . VAL A 1 89 ? -10.614 3.531 23.476 1.00 93.69 89 VAL A O 1
ATOM 669 N N . PRO A 1 90 ? -9.748 5.433 24.285 1.00 93.81 90 PRO A N 1
ATOM 670 C CA . PRO A 1 90 ? -10.903 6.215 23.872 1.00 93.81 90 PRO A CA 1
ATOM 671 C C . PRO A 1 90 ? -10.987 6.272 22.334 1.00 93.81 90 PRO A C 1
ATOM 673 O O . PRO A 1 90 ? -9.948 6.348 21.676 1.00 93.81 90 PRO A O 1
ATOM 676 N N . PRO A 1 91 ? -12.192 6.346 21.727 1.00 94.56 91 PRO A N 1
ATOM 677 C CA . PRO A 1 91 ? -12.366 6.312 20.266 1.00 94.56 91 PRO A CA 1
ATOM 678 C C . PRO A 1 91 ? -11.506 7.316 19.477 1.00 94.56 91 PRO A C 1
ATOM 680 O O . PRO A 1 91 ? -11.087 7.044 18.357 1.00 94.56 91 PRO A O 1
ATOM 683 N N . LYS A 1 92 ? -11.208 8.477 20.072 1.00 95.56 92 LYS A N 1
ATOM 684 C CA . LYS A 1 92 ? -10.354 9.527 19.488 1.00 95.56 92 LYS A CA 1
ATOM 685 C C . LYS A 1 92 ? -8.857 9.181 19.442 1.00 95.56 92 LYS A C 1
ATOM 687 O O . LYS A 1 92 ? -8.124 9.821 18.698 1.00 95.56 92 LYS A O 1
ATOM 692 N N . GLU A 1 93 ? -8.403 8.208 20.230 1.00 95.75 93 GLU A N 1
ATOM 693 C CA . GLU A 1 93 ? -6.994 7.792 20.329 1.00 95.75 93 GLU A CA 1
ATOM 694 C C . GLU A 1 93 ? -6.708 6.488 19.579 1.00 95.75 93 GLU A C 1
ATOM 696 O O . GLU A 1 93 ? -5.545 6.160 19.378 1.00 95.75 93 GLU A O 1
ATOM 701 N N . VAL A 1 94 ? -7.739 5.800 19.073 1.00 95.81 94 VAL A N 1
ATOM 702 C CA . VAL A 1 94 ? -7.609 4.525 18.342 1.00 95.81 94 VAL A CA 1
ATOM 703 C C . VAL A 1 94 ? -6.607 4.619 17.190 1.00 95.81 94 VAL A C 1
ATOM 705 O O . VAL A 1 94 ? -5.744 3.761 17.055 1.00 95.81 94 VAL A O 1
ATOM 708 N N . GLY A 1 95 ? -6.671 5.677 16.373 1.00 96.44 95 GLY A N 1
ATOM 709 C CA . GLY A 1 95 ? -5.722 5.865 15.267 1.00 96.44 95 GLY A CA 1
ATOM 710 C C . GLY A 1 95 ? -4.270 6.025 15.734 1.00 96.44 95 GLY A C 1
ATOM 711 O O . GLY A 1 95 ? -3.363 5.469 15.117 1.00 96.44 95 GLY A O 1
ATOM 712 N N . ARG A 1 96 ? -4.056 6.734 16.853 1.00 95.81 96 ARG A N 1
ATOM 713 C CA . ARG A 1 96 ? -2.727 6.911 17.455 1.00 95.81 96 ARG A CA 1
ATOM 714 C C . ARG A 1 96 ? -2.203 5.584 18.000 1.00 95.81 96 ARG A C 1
ATOM 716 O O . ARG A 1 96 ? -1.093 5.210 17.653 1.00 95.81 96 ARG A O 1
ATOM 723 N N . GLU A 1 97 ? -3.020 4.860 18.762 1.00 96.00 97 GLU A N 1
ATOM 724 C CA . GLU A 1 97 ? -2.670 3.549 19.327 1.00 96.00 97 GLU A CA 1
ATOM 725 C C . GLU A 1 97 ? -2.292 2.544 18.226 1.00 96.00 97 GLU A C 1
ATOM 727 O O . GLU A 1 97 ? -1.272 1.866 18.310 1.00 96.00 97 GLU A O 1
ATOM 732 N N . LEU A 1 98 ? -3.065 2.499 17.132 1.00 96.88 98 LEU A N 1
ATOM 733 C CA . LEU A 1 98 ? -2.753 1.667 15.966 1.00 96.88 98 LEU A CA 1
ATOM 734 C C . LEU A 1 98 ? -1.406 2.041 15.338 1.00 96.88 98 LEU A C 1
ATOM 736 O O . LEU A 1 98 ? -0.634 1.164 14.953 1.00 96.88 98 LEU A O 1
ATOM 740 N N . PHE A 1 99 ? -1.118 3.335 15.210 1.00 97.19 99 PHE A N 1
ATOM 741 C CA . PHE A 1 99 ? 0.141 3.796 14.632 1.00 97.19 99 PHE A CA 1
ATOM 742 C C . PHE A 1 99 ? 1.346 3.551 15.556 1.00 97.19 99 PHE A C 1
ATOM 744 O O . PHE A 1 99 ? 2.434 3.225 15.075 1.00 97.19 99 PHE A O 1
ATOM 751 N N . GLU A 1 100 ? 1.166 3.652 16.872 1.00 96.06 100 GLU A N 1
ATOM 752 C CA . GLU A 1 100 ? 2.180 3.285 17.865 1.00 96.06 100 GLU A CA 1
ATOM 753 C C . GLU A 1 100 ? 2.476 1.780 17.815 1.00 96.06 100 GLU A C 1
ATOM 755 O O . GLU A 1 100 ? 3.642 1.396 17.696 1.00 96.06 100 GLU A O 1
ATOM 760 N N . ALA A 1 101 ? 1.441 0.933 17.768 1.00 96.31 101 ALA A N 1
ATOM 761 C CA . ALA A 1 101 ? 1.585 -0.514 17.594 1.00 96.31 101 ALA A CA 1
ATOM 762 C C . ALA A 1 101 ? 2.306 -0.875 16.285 1.00 96.31 101 ALA A C 1
ATOM 764 O O . ALA A 1 101 ? 3.191 -1.734 16.273 1.00 96.31 101 ALA A O 1
ATOM 765 N N . TYR A 1 102 ? 1.981 -0.187 15.184 1.00 97.12 102 TYR A N 1
ATOM 766 C CA . TYR A 1 102 ? 2.702 -0.319 13.918 1.00 97.12 102 TYR A CA 1
ATOM 767 C C . TYR A 1 102 ? 4.185 0.047 14.064 1.00 97.12 102 TYR A C 1
ATOM 769 O O . TYR A 1 102 ? 5.057 -0.708 13.634 1.00 97.12 102 TYR A O 1
ATOM 777 N N . SER A 1 103 ? 4.476 1.191 14.685 1.00 95.50 103 SER A N 1
ATOM 778 C CA . SER A 1 103 ? 5.841 1.696 14.863 1.00 95.50 103 SER A CA 1
ATOM 779 C C . SER A 1 103 ? 6.681 0.755 15.728 1.00 95.50 103 SER A C 1
ATOM 781 O O . SER A 1 103 ? 7.842 0.489 15.415 1.00 95.50 103 SER A O 1
ATOM 783 N N . GLN A 1 104 ? 6.087 0.191 16.782 1.00 95.06 104 GLN A N 1
ATOM 784 C CA . GLN A 1 104 ? 6.725 -0.831 17.604 1.00 95.06 104 GLN A CA 1
ATOM 785 C C . GLN A 1 104 ? 7.010 -2.100 16.793 1.00 95.06 104 GLN A C 1
ATOM 787 O O . GLN A 1 104 ? 8.149 -2.569 16.779 1.00 95.06 104 GLN A O 1
ATOM 792 N N . ALA A 1 105 ? 6.015 -2.622 16.071 1.00 94.62 105 ALA A N 1
ATOM 793 C CA . ALA A 1 105 ? 6.183 -3.808 15.234 1.00 94.62 105 ALA A CA 1
ATOM 794 C C . ALA A 1 105 ? 7.259 -3.603 14.152 1.00 94.62 105 ALA A C 1
ATOM 796 O O . ALA A 1 105 ? 8.038 -4.512 13.862 1.00 94.62 105 ALA A O 1
ATOM 797 N N . LEU A 1 106 ? 7.349 -2.395 13.591 1.00 93.06 106 LEU A N 1
ATOM 798 C CA . LEU A 1 106 ? 8.372 -2.013 12.623 1.00 93.06 106 LEU A CA 1
ATOM 799 C C . LEU A 1 106 ? 9.775 -1.998 13.249 1.00 93.06 106 LEU A C 1
ATOM 801 O O . LEU A 1 106 ? 10.719 -2.516 12.653 1.00 93.06 106 LEU A O 1
ATOM 805 N N . ASN A 1 107 ? 9.921 -1.453 14.458 1.00 91.25 107 ASN A N 1
ATOM 806 C CA . ASN A 1 107 ? 11.189 -1.455 15.192 1.00 91.25 107 ASN A CA 1
ATOM 807 C C . ASN A 1 107 ? 11.642 -2.875 15.552 1.00 91.25 107 ASN A C 1
ATOM 809 O O . ASN A 1 107 ? 12.812 -3.214 15.374 1.00 91.25 107 ASN A O 1
ATOM 813 N N . GLU A 1 108 ? 10.719 -3.730 15.997 1.00 90.38 108 GLU A N 1
ATOM 814 C CA . GLU A 1 108 ? 11.001 -5.147 16.246 1.00 90.38 108 GLU A CA 1
ATOM 815 C C . GLU A 1 108 ? 11.409 -5.879 14.965 1.00 90.38 108 GLU A C 1
ATOM 817 O O . GLU A 1 108 ? 12.344 -6.683 14.976 1.00 90.38 108 GLU A O 1
ATOM 822 N N . HIS A 1 109 ? 10.738 -5.583 13.849 1.00 84.75 109 HIS A N 1
ATOM 823 C CA . HIS A 1 109 ? 11.075 -6.135 12.543 1.00 84.75 109 HIS A CA 1
ATOM 824 C C . HIS A 1 109 ? 12.506 -5.743 12.137 1.00 84.75 109 HIS A C 1
ATOM 826 O O . HIS A 1 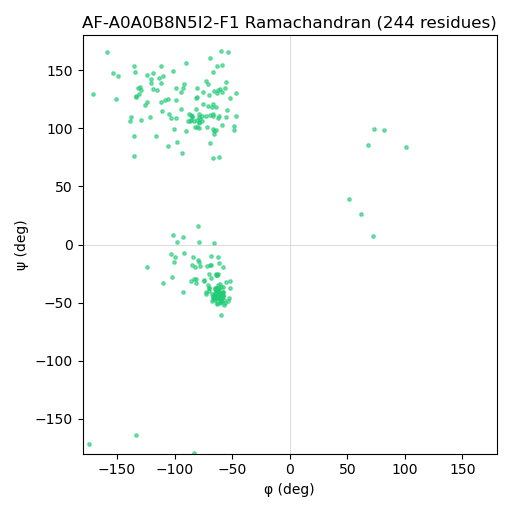109 ? 13.296 -6.619 11.788 1.00 84.75 109 HIS A O 1
ATOM 832 N N . HIS A 1 110 ? 12.890 -4.468 12.269 1.00 82.50 110 HIS A N 1
ATOM 833 C CA . HIS A 1 110 ? 14.266 -4.026 12.009 1.00 82.50 110 HIS A CA 1
ATOM 834 C C . HIS A 1 110 ? 15.288 -4.698 12.937 1.00 82.50 110 HIS A C 1
ATOM 836 O O . HIS A 1 110 ? 16.308 -5.183 12.456 1.00 82.50 110 HIS A O 1
ATOM 842 N N . GLY A 1 111 ? 15.006 -4.796 14.241 1.00 76.75 111 GLY A N 1
ATOM 843 C CA . GLY A 1 111 ? 15.906 -5.440 15.203 1.00 76.75 111 GLY A CA 1
ATOM 844 C C . GLY A 1 111 ? 16.162 -6.920 14.897 1.00 76.75 111 GLY A C 1
ATOM 845 O O . GLY A 1 111 ? 17.295 -7.389 15.009 1.00 76.75 111 GLY A O 1
ATOM 846 N N . ARG A 1 112 ? 15.135 -7.653 14.444 1.00 69.75 112 ARG A N 1
ATOM 847 C CA . ARG A 1 112 ? 15.270 -9.058 14.021 1.00 69.75 112 ARG A CA 1
ATOM 848 C C . ARG A 1 112 ? 16.103 -9.196 12.742 1.00 69.75 112 ARG A C 1
ATOM 850 O O . ARG A 1 112 ? 16.963 -10.070 12.684 1.00 69.75 112 ARG A O 1
ATOM 857 N N . HIS A 1 113 ? 15.899 -8.323 11.753 1.00 62.56 113 HIS A N 1
ATOM 858 C CA . HIS A 1 113 ? 16.647 -8.365 10.485 1.00 62.56 113 HIS A CA 1
ATOM 859 C C . HIS A 1 113 ? 18.088 -7.866 10.602 1.00 62.56 113 HIS A C 1
ATOM 861 O O . HIS A 1 113 ? 18.959 -8.374 9.908 1.00 62.56 113 HIS A O 1
ATOM 867 N N . SER A 1 114 ? 18.386 -6.932 11.508 1.00 60.00 114 SER A N 1
ATOM 868 C CA . SER A 1 114 ? 19.776 -6.541 11.784 1.00 60.00 114 SER A CA 1
ATOM 869 C C . SER A 1 114 ? 20.574 -7.649 12.479 1.00 60.00 114 SER A C 1
ATOM 871 O O . SER A 1 114 ? 21.785 -7.727 12.297 1.00 60.00 114 SER A O 1
ATOM 873 N N . ALA A 1 115 ? 19.917 -8.515 13.259 1.00 59.25 115 ALA A N 1
ATOM 874 C CA . ALA A 1 115 ? 20.557 -9.671 13.890 1.00 59.25 115 ALA A CA 1
ATOM 875 C C . ALA A 1 115 ? 20.696 -10.869 12.930 1.00 59.25 115 ALA A C 1
ATOM 877 O O . ALA A 1 115 ? 21.665 -11.625 13.008 1.00 59.25 115 ALA A O 1
ATOM 878 N N . ALA A 1 116 ? 19.744 -11.033 12.010 1.00 59.03 116 ALA A N 1
ATOM 879 C CA . ALA A 1 116 ? 19.761 -12.047 10.965 1.00 59.03 116 ALA A CA 1
ATOM 880 C C . ALA A 1 116 ? 20.379 -11.470 9.680 1.00 59.03 116 ALA A C 1
ATOM 882 O O . ALA A 1 116 ? 19.668 -11.083 8.758 1.00 59.03 116 ALA A O 1
ATOM 883 N N . ASN A 1 117 ? 21.712 -11.388 9.622 1.00 45.41 117 ASN A N 1
ATOM 884 C CA . ASN A 1 117 ? 22.442 -10.963 8.423 1.00 45.41 117 ASN A CA 1
ATOM 885 C C . ASN A 1 117 ? 21.918 -11.670 7.159 1.00 45.41 117 ASN A C 1
ATOM 887 O O . ASN A 1 117 ? 22.168 -12.857 6.953 1.00 45.41 117 ASN A O 1
ATOM 891 N N . GLY A 1 118 ? 21.261 -10.906 6.287 1.00 50.09 118 GLY A N 1
ATOM 892 C CA . GLY A 1 118 ? 20.953 -11.311 4.921 1.00 50.09 118 GLY A CA 1
ATOM 893 C C . GLY A 1 118 ? 19.523 -11.792 4.711 1.00 50.09 118 GLY A C 1
ATOM 894 O O . GLY A 1 118 ? 19.263 -12.985 4.595 1.00 50.09 118 GLY A O 1
ATOM 895 N N . SER A 1 119 ? 18.601 -10.859 4.507 1.00 46.81 119 SER A N 1
ATOM 896 C CA . SER A 1 119 ? 17.552 -11.052 3.508 1.00 46.81 119 SER A CA 1
ATOM 897 C C . SER A 1 119 ? 17.125 -9.701 2.973 1.00 46.81 119 SER A C 1
ATOM 899 O O . SER A 1 119 ? 16.835 -8.780 3.732 1.00 46.81 119 SER A O 1
ATOM 901 N N . ALA A 1 120 ? 17.189 -9.594 1.648 1.00 50.75 120 ALA A N 1
ATOM 902 C CA . ALA A 1 120 ? 16.830 -8.420 0.883 1.00 50.75 120 ALA A CA 1
ATOM 903 C C . ALA A 1 120 ? 15.483 -7.875 1.357 1.00 50.75 120 ALA A C 1
ATOM 905 O O . ALA A 1 120 ? 14.514 -8.625 1.481 1.00 50.75 120 ALA A O 1
ATOM 906 N N . ASP A 1 121 ? 15.443 -6.573 1.614 1.00 56.81 121 ASP A N 1
ATOM 907 C CA . ASP A 1 121 ? 14.215 -5.808 1.752 1.00 56.81 121 ASP A CA 1
ATOM 908 C C . ASP A 1 121 ? 13.297 -6.151 0.568 1.00 56.81 121 ASP A C 1
ATOM 910 O O . ASP A 1 121 ? 13.476 -5.633 -0.529 1.00 56.81 121 ASP A O 1
ATOM 914 N N . GLY A 1 122 ? 12.330 -7.058 0.763 1.00 58.34 122 GLY A N 1
ATOM 915 C CA . GLY A 1 122 ? 11.507 -7.632 -0.316 1.00 58.34 122 GLY A CA 1
ATOM 916 C C . GLY A 1 122 ? 10.591 -6.625 -1.021 1.00 58.34 122 GLY A C 1
ATOM 917 O O . GLY A 1 122 ? 9.822 -6.985 -1.907 1.00 58.34 122 GLY A O 1
ATOM 918 N N . TRP A 1 123 ? 10.653 -5.362 -0.607 1.00 64.81 123 TRP A N 1
ATOM 919 C CA . TRP A 1 123 ? 9.965 -4.227 -1.203 1.00 64.81 123 TRP A CA 1
ATOM 920 C C . TRP A 1 123 ? 10.881 -3.377 -2.103 1.00 64.81 123 TRP A C 1
ATOM 922 O O . TRP A 1 123 ? 10.360 -2.573 -2.878 1.00 64.81 123 TRP A O 1
ATOM 932 N N . TYR A 1 124 ? 12.211 -3.534 -2.028 1.00 77.75 124 TYR A N 1
ATOM 933 C CA . TYR A 1 124 ? 13.152 -2.813 -2.882 1.00 77.75 124 TYR A CA 1
ATOM 934 C C . TYR A 1 124 ? 13.505 -3.656 -4.103 1.00 77.75 124 TYR A C 1
ATOM 936 O O . TYR A 1 124 ? 14.104 -4.723 -3.997 1.00 77.75 124 TYR A O 1
ATOM 944 N N . LEU A 1 125 ? 13.150 -3.154 -5.282 1.00 84.38 125 LEU A N 1
ATOM 945 C CA . LEU A 1 125 ? 13.565 -3.767 -6.535 1.00 84.38 125 LEU A CA 1
ATOM 946 C C . LEU A 1 125 ? 15.065 -3.562 -6.720 1.00 84.38 125 LEU A C 1
ATOM 948 O O . LEU A 1 125 ? 15.555 -2.433 -6.648 1.00 84.38 125 LEU A O 1
ATOM 952 N N . SER A 1 126 ? 15.795 -4.635 -6.998 1.00 88.94 126 SER A N 1
ATOM 953 C CA . SER A 1 126 ? 17.203 -4.550 -7.374 1.00 88.94 126 SER A CA 1
ATOM 954 C C . SER A 1 126 ? 17.374 -3.698 -8.634 1.00 88.94 126 SER A C 1
ATOM 956 O O . SER A 1 126 ? 16.476 -3.601 -9.473 1.00 88.94 126 SER A O 1
ATOM 958 N N . ALA A 1 127 ? 18.553 -3.098 -8.814 1.00 91.25 127 ALA A N 1
ATOM 959 C CA . ALA A 1 127 ? 18.836 -2.295 -10.006 1.00 91.25 127 ALA A CA 1
ATOM 960 C C . ALA A 1 127 ? 18.610 -3.089 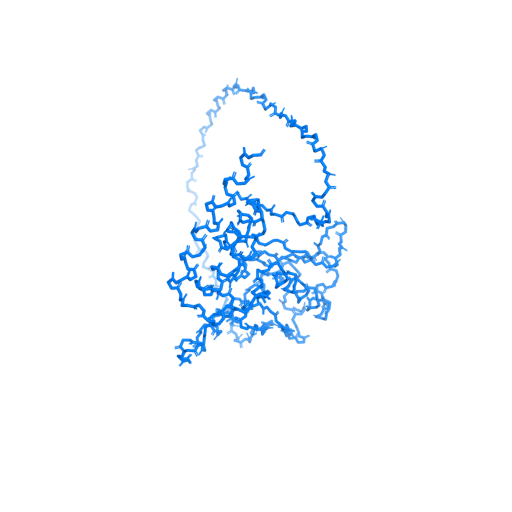-11.312 1.00 91.25 127 ALA A C 1
ATOM 962 O O . ALA A 1 127 ? 18.155 -2.534 -12.312 1.00 91.25 127 ALA A O 1
ATOM 963 N N . ARG A 1 128 ? 18.849 -4.407 -11.269 1.00 94.12 128 ARG A N 1
ATOM 964 C CA . ARG A 1 128 ? 18.548 -5.348 -12.351 1.00 94.12 128 ARG A CA 1
ATOM 965 C C . ARG A 1 128 ? 17.048 -5.426 -12.650 1.00 94.12 128 ARG A C 1
ATOM 967 O O . ARG A 1 128 ? 16.644 -5.277 -13.800 1.00 94.12 128 ARG A O 1
ATOM 974 N N . GLU A 1 129 ? 16.223 -5.646 -11.630 1.00 93.00 129 GLU A N 1
ATOM 975 C CA . GLU A 1 129 ? 14.762 -5.722 -11.771 1.00 93.00 129 GLU A CA 1
ATOM 976 C C . GLU A 1 129 ? 14.178 -4.400 -12.276 1.00 93.00 129 GLU A C 1
ATOM 978 O O . GLU A 1 129 ? 13.333 -4.394 -13.171 1.00 93.00 129 GLU A O 1
ATOM 983 N N . GLN A 1 130 ? 14.688 -3.271 -11.775 1.00 93.38 130 GLN A N 1
ATOM 984 C CA . GLN A 1 130 ? 14.320 -1.937 -12.252 1.00 93.38 130 GLN A CA 1
ATOM 985 C C . GLN A 1 130 ? 14.636 -1.755 -13.744 1.00 93.38 130 GLN A C 1
ATOM 987 O O . GLN A 1 130 ? 13.781 -1.297 -14.507 1.00 93.38 130 GLN A O 1
ATOM 992 N N . ALA A 1 131 ? 15.837 -2.149 -14.183 1.00 95.56 131 ALA A N 1
ATOM 993 C CA . ALA A 1 131 ? 16.233 -2.079 -15.589 1.00 95.56 131 ALA A CA 1
ATOM 994 C C . ALA A 1 131 ? 15.327 -2.942 -16.480 1.00 95.56 131 ALA A C 1
ATOM 996 O O . ALA A 1 131 ? 14.870 -2.479 -17.528 1.00 95.56 131 ALA A O 1
ATOM 997 N N . ILE A 1 132 ? 15.008 -4.162 -16.036 1.00 96.06 132 ILE A N 1
ATOM 998 C CA . ILE A 1 132 ? 14.099 -5.074 -16.738 1.00 96.06 132 ILE A CA 1
ATOM 999 C C . ILE A 1 132 ? 12.690 -4.475 -16.854 1.00 96.06 132 ILE A C 1
ATOM 1001 O O . ILE A 1 132 ? 12.121 -4.462 -17.944 1.00 96.06 132 ILE A O 1
ATOM 1005 N N . MET A 1 133 ? 12.132 -3.915 -15.774 1.00 94.25 133 MET A N 1
ATOM 1006 C CA . MET A 1 133 ? 10.810 -3.274 -15.830 1.00 94.25 133 MET A CA 1
ATOM 1007 C C . MET A 1 133 ? 10.757 -2.142 -16.852 1.00 94.25 133 MET A C 1
ATOM 1009 O O . MET A 1 133 ? 9.767 -2.002 -17.569 1.00 94.25 133 MET A O 1
ATOM 1013 N N . LEU A 1 134 ? 11.819 -1.339 -16.928 1.00 96.06 134 LEU A N 1
ATOM 1014 C CA . LEU A 1 134 ? 11.917 -0.236 -17.879 1.00 96.06 134 LEU A CA 1
ATOM 1015 C C . LEU A 1 134 ? 12.072 -0.734 -19.321 1.00 96.06 134 LEU A C 1
ATOM 1017 O O . LEU A 1 134 ? 11.464 -0.163 -20.227 1.00 96.06 134 LEU A O 1
ATOM 1021 N N . LEU A 1 135 ? 12.818 -1.819 -19.535 1.00 96.81 135 LEU A N 1
ATOM 1022 C CA . LEU A 1 135 ? 12.958 -2.481 -20.835 1.00 96.81 135 LEU A CA 1
ATOM 1023 C C . LEU A 1 135 ? 11.635 -3.033 -21.377 1.00 96.81 135 LEU A C 1
ATOM 1025 O O . LEU A 1 135 ? 11.385 -2.964 -22.576 1.00 96.81 135 LEU A O 1
ATOM 1029 N N . GLU A 1 136 ? 10.752 -3.524 -20.510 1.00 95.19 136 GLU A N 1
ATOM 1030 C CA . GLU A 1 136 ? 9.452 -4.079 -20.915 1.00 95.19 136 GLU A CA 1
ATOM 1031 C C . GLU A 1 136 ? 8.385 -3.014 -21.231 1.00 95.19 136 GLU A C 1
ATOM 1033 O O . GLU A 1 136 ? 7.232 -3.338 -21.549 1.00 95.19 136 GLU A O 1
ATOM 1038 N N . THR A 1 137 ? 8.734 -1.726 -21.160 1.00 95.50 137 THR A N 1
ATOM 1039 C CA . THR A 1 137 ? 7.801 -0.647 -21.497 1.00 95.50 137 THR A CA 1
ATOM 1040 C C . THR A 1 137 ? 7.721 -0.419 -23.016 1.00 95.50 137 THR A C 1
ATOM 1042 O O . THR A 1 137 ? 8.739 -0.188 -23.663 1.00 95.50 137 THR A O 1
ATOM 1045 N N . PRO A 1 138 ? 6.518 -0.451 -23.621 1.00 94.56 138 PRO A N 1
ATOM 1046 C CA . PRO A 1 138 ? 6.354 -0.324 -25.071 1.00 94.56 138 PRO A CA 1
ATOM 1047 C C . PRO A 1 138 ? 6.366 1.124 -25.584 1.00 94.56 138 PRO A C 1
ATOM 1049 O O . PRO A 1 138 ? 6.545 1.342 -26.778 1.00 94.56 138 PRO A O 1
ATOM 1052 N N . THR A 1 139 ? 6.122 2.116 -24.722 1.00 95.88 139 THR A N 1
ATOM 1053 C CA . THR A 1 139 ? 5.957 3.525 -25.114 1.00 95.88 139 THR A CA 1
ATOM 1054 C C . THR A 1 139 ? 6.724 4.451 -24.179 1.00 95.88 139 THR A C 1
ATOM 1056 O O . THR A 1 139 ? 6.912 4.134 -23.003 1.00 95.88 139 THR A O 1
ATOM 1059 N N . TRP A 1 140 ? 7.123 5.626 -24.681 1.00 96.00 140 TRP A N 1
ATOM 1060 C CA . TRP A 1 140 ? 7.825 6.641 -23.888 1.00 96.00 140 TRP A CA 1
ATOM 1061 C C . TRP A 1 140 ? 7.021 7.089 -22.660 1.00 96.00 140 TRP A C 1
ATOM 1063 O O . TRP A 1 140 ? 7.550 7.113 -21.555 1.00 96.00 140 TRP A O 1
ATOM 1073 N N . ASN A 1 14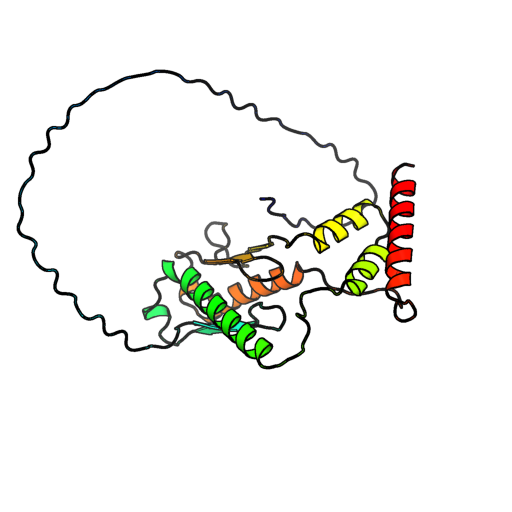1 ? 5.716 7.335 -22.817 1.00 94.88 141 ASN A N 1
ATOM 1074 C CA . ASN A 1 141 ? 4.848 7.716 -21.698 1.00 94.88 141 ASN A CA 1
ATOM 1075 C C . ASN A 1 141 ? 4.820 6.644 -20.601 1.00 94.88 141 ASN A C 1
ATOM 1077 O O . ASN A 1 141 ? 4.893 6.967 -19.416 1.00 94.88 141 ASN A O 1
ATOM 1081 N N . LYS A 1 142 ? 4.750 5.362 -20.981 1.00 93.06 142 LYS A N 1
ATOM 1082 C CA . LYS A 1 142 ? 4.787 4.260 -20.017 1.00 93.06 142 LYS A CA 1
ATOM 1083 C C . LYS A 1 142 ? 6.170 4.108 -19.382 1.00 93.06 142 LYS A C 1
ATOM 1085 O O . LYS A 1 142 ? 6.233 3.855 -18.185 1.00 93.06 142 LYS A O 1
ATOM 1090 N N . TYR A 1 143 ? 7.247 4.315 -20.142 1.00 95.38 143 TYR A N 1
ATOM 1091 C CA . TYR A 1 143 ? 8.610 4.371 -19.610 1.00 95.38 143 TYR A CA 1
ATOM 1092 C C . TYR A 1 143 ? 8.738 5.449 -18.533 1.00 95.38 143 TYR A C 1
ATOM 1094 O O . TYR A 1 143 ? 9.164 5.140 -17.427 1.00 95.38 143 TYR A O 1
ATOM 1102 N N . CYS A 1 144 ? 8.326 6.689 -18.821 1.00 93.94 144 CYS A N 1
ATOM 1103 C CA . CYS A 1 144 ? 8.367 7.791 -17.859 1.00 93.94 144 CYS A CA 1
ATOM 1104 C C . CYS A 1 144 ? 7.547 7.481 -16.609 1.00 93.94 144 CYS A C 1
ATOM 1106 O O . CYS A 1 144 ? 8.061 7.629 -15.513 1.00 93.94 144 CYS A O 1
ATOM 1108 N N . ARG A 1 145 ? 6.319 6.966 -16.758 1.00 90.06 145 ARG A N 1
ATOM 1109 C CA . ARG A 1 145 ? 5.484 6.583 -15.608 1.00 90.06 145 ARG A CA 1
ATOM 1110 C C . ARG A 1 145 ? 6.151 5.517 -14.741 1.00 90.06 145 ARG A C 1
ATOM 1112 O O . ARG A 1 145 ? 6.237 5.702 -13.538 1.00 90.06 145 ARG A O 1
ATOM 1119 N N . VAL A 1 146 ? 6.654 4.435 -15.342 1.00 91.06 146 VAL A N 1
ATOM 1120 C CA . VAL A 1 146 ? 7.345 3.372 -14.594 1.00 91.06 146 VAL A CA 1
ATOM 1121 C C . VAL A 1 146 ? 8.619 3.908 -13.949 1.00 91.06 146 VAL A C 1
ATOM 1123 O O . VAL A 1 146 ? 8.904 3.570 -12.812 1.00 91.06 146 VAL A O 1
ATOM 1126 N N . HIS A 1 147 ? 9.376 4.760 -14.634 1.00 92.38 147 HIS A N 1
ATOM 1127 C CA . HIS A 1 147 ? 10.583 5.375 -14.092 1.00 92.38 147 HIS A CA 1
ATOM 1128 C C . HIS A 1 147 ? 10.278 6.300 -12.907 1.00 92.38 147 HIS A C 1
ATOM 1130 O O . HIS A 1 147 ? 10.911 6.180 -11.861 1.00 92.38 147 HIS A O 1
ATOM 1136 N N . ASP A 1 148 ? 9.288 7.179 -13.048 1.00 89.44 148 ASP A N 1
ATOM 1137 C CA . ASP A 1 148 ? 8.827 8.074 -11.988 1.00 89.44 148 ASP A CA 1
ATOM 1138 C C . ASP A 1 148 ? 8.258 7.282 -10.821 1.00 89.44 148 ASP A C 1
ATOM 1140 O O . ASP A 1 148 ? 8.478 7.646 -9.672 1.00 89.44 148 ASP A O 1
ATOM 1144 N N . ASP A 1 149 ? 7.559 6.180 -11.098 1.00 85.56 149 ASP A N 1
ATOM 1145 C CA . ASP A 1 149 ? 7.161 5.242 -10.069 1.00 85.56 149 ASP A CA 1
ATOM 1146 C C . ASP A 1 149 ? 8.419 4.716 -9.393 1.00 85.56 149 ASP A C 1
ATOM 1148 O O . ASP A 1 149 ? 8.575 4.963 -8.210 1.00 85.56 149 ASP A O 1
ATOM 1152 N N . LEU A 1 150 ? 9.343 4.052 -10.081 1.00 87.56 150 LEU A N 1
ATOM 1153 C CA . LEU A 1 150 ? 10.551 3.477 -9.477 1.00 87.56 150 LEU A CA 1
ATOM 1154 C C . LEU A 1 150 ? 11.349 4.480 -8.623 1.00 87.56 150 LEU A C 1
ATOM 1156 O O . LEU A 1 150 ? 11.825 4.097 -7.558 1.00 87.56 150 LEU A O 1
ATOM 1160 N N . GLN A 1 151 ? 11.430 5.746 -9.040 1.00 84.88 151 GLN A N 1
ATOM 1161 C CA . GLN A 1 151 ? 12.132 6.805 -8.307 1.00 84.88 151 GLN A CA 1
ATOM 1162 C C . GLN A 1 151 ? 11.320 7.453 -7.186 1.00 84.88 151 GLN A C 1
ATOM 1164 O O . GLN A 1 151 ? 11.896 7.939 -6.215 1.00 84.88 151 GLN A O 1
ATOM 1169 N N . SER A 1 152 ? 9.997 7.512 -7.314 1.00 81.44 152 SER A N 1
ATOM 1170 C CA . SER A 1 152 ? 9.147 8.071 -6.275 1.00 81.44 152 SER A CA 1
ATOM 1171 C C . SER A 1 152 ? 9.027 7.075 -5.128 1.00 81.44 152 SER A C 1
ATOM 1173 O O . SER A 1 152 ? 8.663 5.914 -5.328 1.00 81.44 152 SER A O 1
ATOM 1175 N N . ASP A 1 153 ? 9.226 7.556 -3.900 1.00 78.12 153 ASP A N 1
ATOM 1176 C CA . ASP A 1 153 ? 8.827 6.806 -2.705 1.00 78.12 153 ASP A CA 1
ATOM 1177 C C . ASP A 1 153 ? 7.320 6.491 -2.716 1.00 78.12 153 ASP A C 1
ATOM 1179 O O . ASP A 1 153 ? 6.895 5.530 -2.075 1.00 78.12 153 ASP A O 1
ATOM 1183 N N . GLY A 1 154 ? 6.542 7.234 -3.515 1.00 77.06 154 GLY A N 1
ATOM 1184 C CA . GLY A 1 154 ? 5.140 6.988 -3.810 1.00 77.06 154 GLY A CA 1
ATOM 1185 C C . GLY A 1 154 ? 4.275 7.213 -2.585 1.00 77.06 154 GLY A C 1
ATOM 1186 O O . GLY A 1 154 ? 3.972 6.261 -1.880 1.00 77.06 154 GLY A O 1
ATOM 1187 N N . ASP A 1 155 ? 3.852 8.454 -2.340 1.00 90.00 155 ASP A N 1
ATOM 1188 C CA . ASP A 1 155 ? 2.892 8.723 -1.270 1.00 90.00 155 ASP A CA 1
ATOM 1189 C C . ASP A 1 155 ? 1.539 8.096 -1.625 1.00 90.00 155 ASP A C 1
ATOM 1191 O O . ASP A 1 155 ? 0.829 8.528 -2.539 1.00 90.00 155 ASP A O 1
ATOM 1195 N N . TYR A 1 156 ? 1.188 7.055 -0.885 1.00 92.25 156 TYR A N 1
ATOM 1196 C CA . TYR A 1 156 ? -0.074 6.351 -0.973 1.00 92.25 156 TYR A CA 1
ATOM 1197 C C . TYR A 1 156 ? -1.034 6.925 0.063 1.00 92.25 156 TYR A C 1
ATOM 1199 O O . TYR A 1 156 ? -0.699 7.042 1.241 1.00 92.25 156 TYR A O 1
ATOM 1207 N N . LEU A 1 157 ? -2.250 7.247 -0.373 1.00 96.25 157 LEU A N 1
ATOM 1208 C CA . LEU A 1 157 ? -3.376 7.532 0.508 1.00 96.25 157 LEU A CA 1
ATOM 1209 C C . LEU A 1 157 ? -4.485 6.540 0.179 1.00 96.25 157 LEU A C 1
ATOM 1211 O O . LEU A 1 157 ? -5.104 6.624 -0.880 1.00 96.25 157 LEU A O 1
ATOM 1215 N N . VAL A 1 158 ? -4.731 5.611 1.093 1.00 97.25 158 VAL A N 1
ATOM 1216 C CA . VAL A 1 158 ? -5.743 4.566 0.937 1.00 97.25 158 VAL A CA 1
ATOM 1217 C C . VAL A 1 158 ? -6.885 4.775 1.920 1.00 97.25 158 VAL A C 1
ATOM 1219 O O . VAL A 1 158 ? -6.730 5.405 2.973 1.00 97.25 158 VAL A O 1
ATOM 1222 N N . ARG A 1 159 ? -8.062 4.272 1.553 1.00 97.81 159 ARG A N 1
ATOM 1223 C CA . ARG A 1 159 ? -9.303 4.460 2.304 1.00 97.81 159 ARG A CA 1
ATOM 1224 C C . ARG A 1 159 ? -9.986 3.114 2.510 1.00 97.81 159 ARG A C 1
ATOM 1226 O O . ARG A 1 159 ? -10.116 2.321 1.574 1.00 97.81 159 ARG A O 1
ATOM 1233 N N . GLY A 1 160 ? -10.444 2.901 3.737 1.00 96.00 160 GLY A N 1
ATOM 1234 C CA . GLY A 1 160 ? -11.228 1.742 4.136 1.00 96.00 160 GLY A CA 1
ATOM 1235 C C . GLY A 1 160 ? -12.540 1.609 3.358 1.00 96.00 160 GLY A C 1
ATOM 1236 O O . GLY A 1 160 ? -12.973 2.535 2.668 1.00 96.00 160 GLY A O 1
ATOM 1237 N N . ALA A 1 161 ? -13.170 0.438 3.455 1.00 96.88 161 ALA A N 1
ATOM 1238 C CA . ALA A 1 161 ? -14.476 0.174 2.853 1.00 96.88 161 ALA A CA 1
ATOM 1239 C C . ALA A 1 161 ? -15.589 0.889 3.613 1.00 96.88 161 ALA A C 1
ATOM 1241 O O . ALA A 1 161 ? -16.511 1.438 3.011 1.00 96.88 161 ALA A O 1
ATOM 1242 N N . ALA A 1 162 ? -15.516 0.843 4.941 1.00 96.62 162 ALA A N 1
ATOM 1243 C CA . ALA A 1 162 ? -16.521 1.424 5.798 1.00 96.62 162 ALA A CA 1
ATOM 1244 C C . ALA A 1 162 ? -16.532 2.950 5.653 1.00 96.62 162 ALA A C 1
ATOM 1246 O O . ALA A 1 162 ? -15.508 3.638 5.715 1.00 96.62 162 ALA A O 1
ATOM 1247 N N . THR A 1 163 ? -17.737 3.485 5.477 1.00 97.06 163 THR A N 1
ATOM 1248 C CA . THR A 1 163 ? -17.969 4.923 5.363 1.00 97.06 163 THR A CA 1
ATOM 1249 C C . THR A 1 163 ? -18.975 5.387 6.400 1.00 97.06 163 THR A C 1
ATOM 1251 O O . THR A 1 163 ? -19.932 4.680 6.708 1.00 97.06 163 THR A O 1
ATOM 1254 N N . GLN A 1 164 ? -18.788 6.604 6.896 1.00 96.31 164 GLN A N 1
ATOM 1255 C CA . GLN A 1 164 ? -19.718 7.290 7.776 1.00 96.31 164 GLN A CA 1
ATOM 1256 C C . GLN A 1 164 ? -19.891 8.720 7.269 1.00 96.31 164 GLN A C 1
ATOM 1258 O O . GLN A 1 164 ? -18.910 9.417 7.015 1.00 96.31 164 GLN A O 1
ATOM 1263 N N . TYR A 1 165 ? -21.140 9.149 7.071 1.00 95.12 165 TYR A N 1
ATOM 1264 C CA . TYR A 1 165 ? -21.461 10.459 6.485 1.00 95.12 165 TYR A CA 1
ATOM 1265 C C . TYR A 1 165 ? -20.732 10.720 5.149 1.00 95.12 165 TYR A C 1
ATOM 1267 O O . TYR A 1 165 ? -20.235 11.817 4.898 1.00 95.12 165 TYR A O 1
ATOM 1275 N N . GLY A 1 166 ? -20.610 9.685 4.308 1.00 94.38 166 GLY A N 1
ATOM 1276 C CA . GLY A 1 166 ? -19.937 9.766 3.006 1.00 94.38 166 GLY A CA 1
ATOM 1277 C C . GLY A 1 166 ? -18.407 9.877 3.061 1.00 94.38 166 GLY A C 1
ATOM 1278 O O . GLY A 1 166 ? -17.779 10.077 2.025 1.00 94.38 166 GLY A O 1
ATOM 1279 N N . LYS A 1 167 ? -17.784 9.747 4.240 1.00 95.56 167 LYS A N 1
ATOM 1280 C CA . LYS A 1 167 ? -16.324 9.751 4.412 1.00 95.56 167 LYS A CA 1
ATOM 1281 C C . LYS A 1 167 ? -15.840 8.384 4.876 1.00 95.56 167 LYS A C 1
ATOM 1283 O O . LYS A 1 167 ? -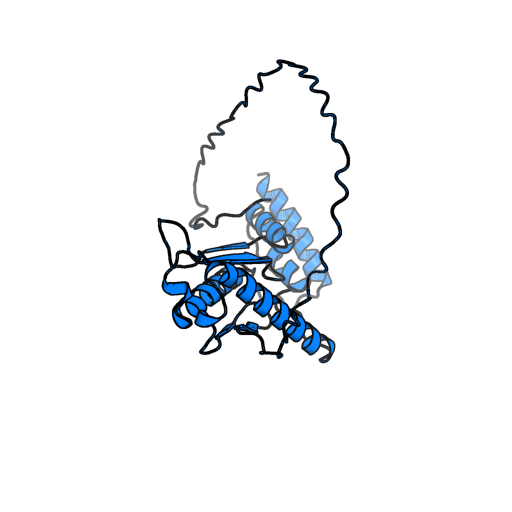16.517 7.734 5.668 1.00 95.56 167 LYS A O 1
ATOM 1288 N N . ALA A 1 168 ? -14.677 7.953 4.394 1.00 96.44 168 ALA A N 1
ATOM 1289 C CA . ALA A 1 168 ? -14.052 6.720 4.865 1.00 96.44 168 ALA A CA 1
ATOM 1290 C C . ALA A 1 168 ? -13.751 6.823 6.365 1.00 96.44 168 ALA A C 1
ATOM 1292 O O . ALA A 1 168 ? -13.247 7.849 6.824 1.00 96.44 168 ALA A O 1
ATOM 1293 N N . VAL A 1 169 ? -14.091 5.778 7.120 1.00 97.56 169 VAL A N 1
ATOM 1294 C CA . VAL A 1 169 ? -13.899 5.767 8.578 1.00 97.56 169 VAL A CA 1
ATOM 1295 C C . VAL A 1 169 ? -12.475 5.412 8.963 1.00 97.56 169 VAL A C 1
ATOM 1297 O O . VAL A 1 169 ? -12.004 5.895 9.983 1.00 97.56 169 VAL A O 1
ATOM 1300 N N . VAL A 1 170 ? -11.786 4.620 8.144 1.00 97.94 170 VAL A N 1
ATOM 1301 C CA . VAL A 1 170 ? -10.352 4.366 8.265 1.00 97.94 170 VAL A CA 1
ATOM 1302 C C . VAL A 1 170 ? -9.670 4.925 7.025 1.00 97.94 170 VAL A C 1
ATOM 1304 O O . VAL A 1 170 ? -10.105 4.687 5.896 1.00 97.94 170 VAL A O 1
ATOM 1307 N N . SER A 1 171 ? -8.589 5.665 7.226 1.00 97.94 171 SER A N 1
ATOM 1308 C CA . SER A 1 171 ? -7.642 5.985 6.161 1.00 97.94 171 SER A CA 1
ATOM 1309 C C . SER A 1 171 ? -6.222 5.778 6.642 1.00 97.94 171 SER A C 1
ATOM 1311 O O . SER A 1 171 ? -5.916 5.960 7.820 1.00 97.94 171 SER A O 1
ATOM 1313 N N . MET A 1 172 ? -5.362 5.387 5.712 1.00 98.19 172 MET A N 1
ATOM 1314 C CA . MET A 1 172 ? -3.959 5.119 5.969 1.00 98.19 172 MET A CA 1
ATOM 1315 C C . MET A 1 172 ? -3.145 5.839 4.905 1.00 98.19 172 MET A C 1
ATOM 1317 O O . MET A 1 172 ? -3.493 5.808 3.722 1.00 98.19 172 MET A O 1
ATOM 1321 N N . SER A 1 173 ? -2.083 6.512 5.329 1.00 96.88 173 SER A N 1
ATOM 1322 C CA . SER A 1 173 ? -1.106 7.075 4.408 1.00 96.88 173 SER A CA 1
ATOM 1323 C C . SER A 1 173 ? 0.257 6.468 4.659 1.00 96.88 173 SER A C 1
ATOM 1325 O O . SER A 1 173 ? 0.601 6.109 5.784 1.00 96.88 173 SER A O 1
ATOM 1327 N N . GLY A 1 174 ? 1.041 6.336 3.606 1.00 93.88 174 GLY A N 1
ATOM 1328 C CA . GLY A 1 174 ? 2.368 5.754 3.681 1.00 93.88 174 GLY A CA 1
ATOM 1329 C C . GLY A 1 174 ? 3.068 5.857 2.349 1.00 93.88 174 GLY A C 1
ATOM 1330 O O . GLY A 1 174 ? 2.573 6.489 1.424 1.00 93.88 174 GLY A O 1
ATOM 1331 N N . ASN A 1 175 ? 4.209 5.205 2.257 1.00 90.44 175 ASN A N 1
ATOM 1332 C CA . ASN A 1 175 ? 4.976 5.092 1.037 1.00 90.44 175 ASN A CA 1
ATOM 1333 C C . ASN A 1 175 ? 5.408 3.631 0.827 1.00 90.44 175 ASN A C 1
ATOM 1335 O O . ASN A 1 175 ? 4.867 2.685 1.422 1.00 90.44 175 ASN A O 1
ATOM 1339 N N . ARG A 1 176 ? 6.378 3.409 -0.058 1.00 85.44 176 ARG A N 1
ATOM 1340 C CA . ARG A 1 176 ? 6.939 2.069 -0.293 1.00 85.44 176 ARG A CA 1
ATOM 1341 C C . ARG A 1 176 ? 7.637 1.462 0.908 1.00 85.44 176 ARG A C 1
ATOM 1343 O O . ARG A 1 176 ? 7.697 0.242 1.003 1.00 85.44 176 ARG A O 1
ATOM 1350 N N . GLN A 1 177 ? 8.150 2.298 1.796 1.00 86.69 177 GLN A N 1
ATOM 1351 C CA . GLN A 1 177 ? 9.001 1.878 2.898 1.00 86.69 177 GLN A CA 1
ATOM 1352 C C . GLN A 1 177 ? 8.185 1.610 4.160 1.00 86.69 177 GLN A C 1
ATOM 1354 O O . GLN A 1 177 ? 8.456 0.645 4.872 1.00 86.69 177 GLN A O 1
ATOM 1359 N N . ALA A 1 178 ? 7.194 2.457 4.443 1.00 91.88 178 ALA A N 1
ATOM 1360 C CA . ALA A 1 178 ? 6.448 2.408 5.690 1.00 91.88 178 ALA A CA 1
ATOM 1361 C C . ALA A 1 178 ? 5.075 3.085 5.591 1.00 91.88 178 ALA A C 1
ATOM 1363 O O . ALA A 1 178 ? 4.781 3.849 4.672 1.00 91.88 178 ALA A O 1
ATOM 1364 N N . ILE A 1 179 ? 4.232 2.811 6.583 1.00 95.88 179 ILE A N 1
ATOM 1365 C CA . ILE A 1 179 ? 3.029 3.593 6.866 1.00 95.88 179 ILE A CA 1
ATOM 1366 C C . ILE A 1 179 ? 3.452 4.837 7.659 1.00 95.88 179 ILE A C 1
ATOM 1368 O O . ILE A 1 179 ? 4.242 4.744 8.593 1.00 95.88 179 ILE A O 1
ATOM 1372 N N . HIS A 1 180 ? 2.929 6.003 7.285 1.00 96.00 180 HIS A N 1
ATOM 1373 C CA . HIS A 1 180 ? 3.197 7.292 7.932 1.00 96.00 180 HIS A CA 1
ATOM 1374 C C . HIS A 1 180 ? 2.058 7.745 8.842 1.00 96.00 180 HIS A C 1
ATOM 1376 O O . HIS A 1 180 ? 2.288 8.501 9.781 1.00 96.00 180 HIS A O 1
ATOM 1382 N N . SER A 1 181 ? 0.821 7.331 8.556 1.00 97.25 181 SER A N 1
ATOM 1383 C CA . SER A 1 181 ? -0.310 7.629 9.428 1.00 97.25 181 SER A CA 1
ATOM 1384 C C . SER A 1 181 ? -1.419 6.593 9.304 1.00 97.25 181 SER A C 1
ATOM 1386 O O . SER A 1 181 ? -1.667 6.043 8.228 1.00 97.25 181 SER A O 1
ATOM 1388 N N . ILE A 1 182 ? -2.106 6.363 10.421 1.00 98.12 182 ILE A N 1
ATOM 1389 C CA . ILE A 1 182 ? -3.354 5.608 10.497 1.00 98.12 182 ILE A CA 1
ATOM 1390 C C . ILE A 1 182 ? -4.366 6.516 11.184 1.00 98.12 182 ILE A C 1
ATOM 1392 O O . ILE A 1 182 ? -4.169 6.969 12.308 1.00 98.12 182 ILE A O 1
ATOM 1396 N N . THR A 1 183 ? -5.454 6.809 10.489 1.00 98.00 183 THR A N 1
ATOM 1397 C CA . THR A 1 183 ? -6.526 7.670 10.991 1.00 98.00 183 THR A CA 1
ATOM 1398 C C . THR A 1 183 ? -7.813 6.875 11.052 1.00 98.00 183 THR A C 1
ATOM 1400 O O . THR A 1 183 ? -8.157 6.187 10.089 1.00 98.00 183 THR A O 1
ATOM 1403 N N . VAL A 1 184 ? -8.523 6.990 12.171 1.00 97.81 184 VAL A N 1
ATOM 1404 C CA . VAL A 1 184 ? -9.803 6.322 12.402 1.00 97.81 184 VAL A CA 1
ATOM 1405 C C . VAL A 1 184 ? -10.814 7.358 12.888 1.00 97.81 184 VAL A C 1
ATOM 1407 O O . VAL A 1 184 ? -10.506 8.172 13.757 1.00 97.81 184 VAL A O 1
ATOM 1410 N N . SER A 1 185 ? -12.014 7.358 12.311 1.00 97.44 185 SER A N 1
ATOM 1411 C CA . SER A 1 185 ? -13.105 8.250 12.700 1.00 97.44 185 SER A CA 1
ATOM 1412 C C . SER A 1 185 ? -13.584 7.904 14.114 1.00 97.44 185 SER A C 1
ATOM 1414 O O . SER A 1 185 ? -14.094 6.803 14.320 1.00 97.44 185 SER A O 1
ATOM 1416 N N . PRO A 1 186 ? -13.531 8.835 15.085 1.00 96.25 186 PRO A N 1
ATOM 1417 C CA . PRO A 1 186 ? -13.984 8.563 16.451 1.00 96.25 186 PRO A CA 1
ATOM 1418 C C . PRO A 1 186 ? -15.499 8.361 16.550 1.00 96.25 186 PRO A C 1
ATOM 1420 O O . PRO A 1 186 ? -15.988 7.845 17.549 1.00 96.25 186 PRO A O 1
ATOM 1423 N N . LEU A 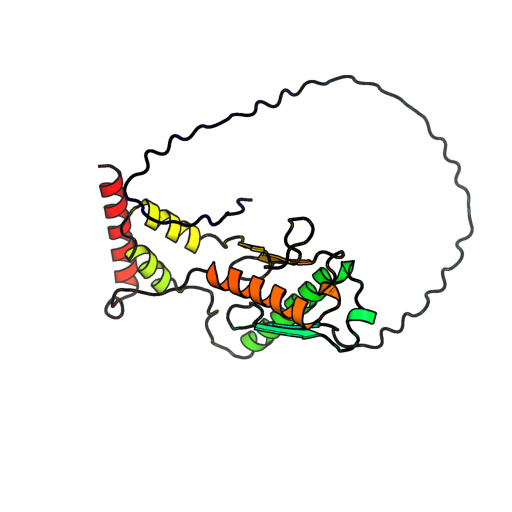1 187 ? -16.246 8.792 15.531 1.00 95.88 187 LEU A N 1
ATOM 1424 C CA . LEU A 1 187 ? -17.698 8.650 15.472 1.00 95.88 187 LEU A CA 1
ATOM 1425 C C . LEU A 1 187 ? -18.124 7.281 14.938 1.00 95.88 187 LEU A C 1
ATOM 1427 O O . LEU A 1 187 ? -19.315 6.969 14.977 1.00 95.88 187 LEU A O 1
ATOM 1431 N N . TRP A 1 188 ? -17.195 6.487 14.400 1.00 96.25 188 TRP A N 1
ATOM 1432 C CA . TRP A 1 188 ? -17.520 5.208 13.788 1.00 96.25 188 TRP A CA 1
ATOM 1433 C C . TRP A 1 188 ? -17.827 4.164 14.871 1.00 96.25 188 TRP A C 1
ATOM 1435 O O . TRP A 1 188 ? -16.952 3.859 15.679 1.00 96.25 188 TRP A O 1
ATOM 1445 N N . PRO A 1 189 ? -19.030 3.555 14.887 1.00 91.62 189 PRO A N 1
ATOM 1446 C CA . PRO A 1 189 ? -19.381 2.555 15.899 1.00 91.62 189 PRO A CA 1
ATOM 1447 C C . PRO A 1 189 ? -18.487 1.307 15.864 1.00 91.62 189 PRO A C 1
ATOM 1449 O O . PRO A 1 189 ? -18.310 0.643 16.882 1.00 91.62 189 PRO A O 1
ATOM 1452 N N . GLY A 1 190 ? -17.892 1.005 14.703 1.00 88.94 190 GLY A N 1
ATOM 1453 C CA . GLY A 1 190 ? -16.954 -0.107 14.551 1.00 88.94 190 GLY A CA 1
ATOM 1454 C C . GLY A 1 190 ? -15.624 0.099 15.277 1.00 88.94 190 GLY A C 1
ATOM 1455 O O . GLY A 1 190 ? -14.892 -0.866 15.449 1.00 88.94 190 GLY A O 1
ATOM 1456 N N . CYS A 1 191 ? -15.343 1.299 15.805 1.00 89.44 191 CYS A N 1
ATOM 1457 C CA . CYS A 1 191 ? -14.197 1.535 16.685 1.00 89.44 191 CYS A CA 1
ATOM 1458 C C . CYS A 1 191 ? -14.242 0.724 17.980 1.00 89.44 191 CYS A C 1
ATOM 1460 O O . CYS A 1 191 ? -13.229 0.659 18.652 1.00 89.44 191 CYS A O 1
ATOM 1462 N N . SER A 1 192 ? -15.379 0.144 18.373 1.00 88.38 192 SER A N 1
ATOM 1463 C CA . SER A 1 192 ? -15.461 -0.733 19.551 1.00 88.38 192 SER A CA 1
ATOM 1464 C C . SER A 1 192 ? -15.444 -2.223 19.198 1.00 88.38 192 SER A C 1
ATOM 1466 O O . SER A 1 192 ? -15.314 -3.058 20.094 1.00 88.38 192 SER A O 1
ATOM 1468 N N . ASP A 1 193 ? -15.577 -2.562 17.914 1.00 94.31 193 ASP A N 1
ATOM 1469 C CA . ASP A 1 193 ? -15.532 -3.933 17.414 1.00 94.31 193 ASP A CA 1
ATOM 1470 C C . ASP A 1 193 ? -14.132 -4.229 16.864 1.00 94.31 193 ASP A C 1
ATOM 1472 O O . ASP A 1 193 ? -13.730 -3.729 15.812 1.00 94.31 193 ASP A O 1
ATOM 1476 N N . SER A 1 194 ? -13.386 -5.069 17.584 1.00 94.75 194 SER A N 1
ATOM 1477 C CA . SER A 1 194 ? -12.022 -5.452 17.218 1.00 94.75 194 SER A CA 1
ATOM 1478 C C . SER A 1 194 ? -11.942 -6.085 15.830 1.00 94.75 194 SER A C 1
ATOM 1480 O O . SER A 1 194 ? -10.996 -5.807 15.097 1.00 94.75 194 SER A O 1
ATOM 1482 N N . ARG A 1 195 ? -12.945 -6.878 15.428 1.00 95.88 195 ARG A N 1
ATOM 1483 C CA . ARG A 1 195 ? -12.955 -7.545 14.117 1.00 95.88 195 ARG A CA 1
ATOM 1484 C C . ARG A 1 195 ? -13.216 -6.561 12.987 1.00 95.88 195 ARG A C 1
ATOM 1486 O O . ARG A 1 195 ? -12.582 -6.658 11.939 1.00 95.88 195 ARG A O 1
ATOM 1493 N N . ALA A 1 196 ? -14.136 -5.619 13.192 1.00 96.12 196 ALA A N 1
ATOM 1494 C CA . ALA A 1 196 ? -14.413 -4.575 12.211 1.00 96.12 196 ALA A CA 1
ATOM 1495 C C . ALA A 1 196 ? -13.184 -3.678 12.002 1.00 96.12 196 ALA A C 1
ATOM 1497 O O . ALA A 1 196 ? -12.826 -3.376 10.863 1.00 96.12 196 ALA A O 1
ATOM 1498 N N . LEU A 1 197 ? -12.516 -3.293 13.094 1.00 96.62 197 LEU A N 1
ATOM 1499 C CA . LEU A 1 197 ? -11.306 -2.479 13.043 1.00 96.62 197 LEU A CA 1
ATOM 1500 C C . LEU A 1 197 ? -10.141 -3.215 12.366 1.00 96.62 197 LEU A C 1
ATOM 1502 O O . LEU A 1 197 ? -9.504 -2.647 11.480 1.00 96.62 197 LEU A O 1
ATOM 1506 N N . GLU A 1 198 ? -9.896 -4.480 12.727 1.00 97.25 198 GLU A N 1
ATOM 1507 C CA . GLU A 1 198 ? -8.891 -5.329 12.074 1.00 97.25 198 GLU A CA 1
ATOM 1508 C C . GLU A 1 198 ? -9.143 -5.440 10.568 1.00 97.25 198 GLU A C 1
ATOM 1510 O O . GLU A 1 198 ? -8.241 -5.162 9.776 1.00 97.25 198 GLU A O 1
ATOM 1515 N N . ALA A 1 199 ? -10.370 -5.770 10.159 1.00 97.56 199 ALA A N 1
ATOM 1516 C CA . ALA A 1 199 ? -10.711 -5.928 8.749 1.00 97.56 199 ALA A CA 1
ATOM 1517 C C . ALA A 1 199 ? -10.444 -4.651 7.930 1.00 97.56 199 ALA A C 1
ATOM 1519 O O . ALA A 1 199 ? -9.897 -4.726 6.829 1.00 97.56 199 ALA A O 1
ATOM 1520 N N . GLU A 1 200 ? -10.786 -3.474 8.460 1.00 97.81 200 GLU A N 1
ATOM 1521 C CA . GLU A 1 200 ? -10.563 -2.195 7.775 1.00 97.81 200 GLU A CA 1
ATOM 1522 C C . GLU A 1 200 ? -9.081 -1.805 7.690 1.00 97.81 200 GLU A C 1
ATOM 1524 O O . GLU A 1 200 ? -8.621 -1.320 6.650 1.00 97.81 200 GLU A O 1
ATOM 1529 N N . VAL A 1 201 ? -8.310 -2.046 8.755 1.00 97.75 201 VAL A N 1
ATOM 1530 C CA . VAL A 1 201 ? -6.865 -1.775 8.776 1.00 97.75 201 VAL A CA 1
ATOM 1531 C C . VAL A 1 201 ? -6.130 -2.699 7.805 1.00 97.75 201 VAL A C 1
ATOM 1533 O O . VAL A 1 201 ? -5.325 -2.220 7.001 1.00 97.75 201 VAL A O 1
ATOM 1536 N N . LEU A 1 202 ? -6.429 -4.002 7.826 1.00 98.00 202 LEU A N 1
ATOM 1537 C CA . LEU A 1 202 ? -5.813 -4.974 6.918 1.00 98.00 202 LEU A CA 1
ATOM 1538 C C . LEU A 1 202 ? -6.198 -4.709 5.462 1.00 98.00 202 LEU A C 1
ATOM 1540 O O . LEU A 1 202 ? -5.338 -4.747 4.587 1.00 98.00 202 LEU A O 1
ATOM 1544 N N . ARG A 1 203 ? -7.448 -4.314 5.198 1.00 97.81 203 ARG A N 1
ATOM 1545 C CA . ARG A 1 203 ? -7.870 -3.890 3.859 1.00 97.81 203 ARG A CA 1
ATOM 1546 C C . ARG A 1 203 ? -7.080 -2.678 3.362 1.00 97.81 203 ARG A C 1
ATOM 1548 O O . ARG A 1 203 ? -6.668 -2.660 2.203 1.00 97.81 203 ARG A O 1
ATOM 1555 N N . CYS A 1 204 ? -6.867 -1.663 4.203 1.00 97.81 204 CYS A N 1
ATOM 1556 C CA . CYS A 1 204 ? -6.016 -0.525 3.847 1.00 97.81 204 CYS A CA 1
ATOM 1557 C C . CYS A 1 204 ? -4.584 -0.986 3.529 1.00 97.81 204 CYS A C 1
ATOM 1559 O O . CYS A 1 204 ? -4.018 -0.584 2.512 1.00 97.81 204 CYS A O 1
ATOM 1561 N N . ALA A 1 205 ? -4.015 -1.870 4.353 1.00 97.00 205 ALA A N 1
ATOM 1562 C CA . ALA A 1 205 ? -2.686 -2.428 4.114 1.00 97.00 205 ALA A CA 1
ATOM 1563 C C . ALA A 1 205 ? -2.611 -3.186 2.774 1.00 97.00 205 ALA A C 1
ATOM 1565 O O . ALA A 1 205 ? -1.664 -2.990 2.012 1.00 97.00 205 ALA A O 1
ATOM 1566 N N . ASP A 1 206 ? -3.629 -3.979 2.435 1.00 96.00 206 ASP A N 1
ATOM 1567 C CA . ASP A 1 206 ? -3.718 -4.686 1.154 1.00 96.00 206 ASP A CA 1
ATOM 1568 C C . ASP A 1 206 ? -3.835 -3.741 -0.042 1.00 96.00 206 ASP A C 1
ATOM 1570 O O . ASP A 1 206 ? -3.217 -3.986 -1.081 1.00 96.00 206 ASP A O 1
ATOM 1574 N N . GLN A 1 207 ? -4.558 -2.627 0.098 1.00 96.31 207 GLN A N 1
ATOM 1575 C CA . GLN A 1 207 ? -4.590 -1.588 -0.931 1.00 96.31 207 GLN A CA 1
ATOM 1576 C C . GLN A 1 207 ? -3.201 -0.974 -1.146 1.00 96.31 207 GLN A C 1
ATOM 1578 O O . GLN A 1 207 ? -2.762 -0.876 -2.289 1.00 96.31 207 GLN A O 1
ATOM 1583 N N . ILE A 1 208 ? -2.463 -0.631 -0.081 1.00 94.00 208 ILE A N 1
ATOM 1584 C CA . ILE A 1 208 ? -1.077 -0.144 -0.220 1.00 94.00 208 ILE A CA 1
ATOM 1585 C C . ILE A 1 208 ? -0.208 -1.212 -0.896 1.00 94.00 208 ILE A C 1
ATOM 1587 O O . ILE A 1 208 ? 0.546 -0.904 -1.818 1.00 94.00 208 ILE A O 1
ATOM 1591 N N . ARG A 1 209 ? -0.348 -2.482 -0.500 1.00 91.50 209 ARG A N 1
ATOM 1592 C CA . ARG A 1 209 ? 0.377 -3.613 -1.100 1.00 91.50 209 ARG A CA 1
ATOM 1593 C C . ARG A 1 209 ? 0.066 -3.777 -2.593 1.00 91.50 209 ARG A C 1
ATOM 1595 O O . ARG A 1 209 ? 0.944 -4.170 -3.359 1.00 91.50 209 ARG A O 1
ATOM 1602 N N . ALA A 1 210 ? -1.159 -3.474 -3.021 1.00 91.12 210 ALA A N 1
ATOM 1603 C CA . ALA A 1 210 ? -1.561 -3.492 -4.425 1.00 91.12 210 ALA A CA 1
ATOM 1604 C C . ALA A 1 210 ? -1.013 -2.298 -5.229 1.00 91.12 210 ALA A C 1
ATOM 1606 O O . ALA A 1 210 ? -0.727 -2.461 -6.412 1.00 91.12 210 ALA A O 1
ATOM 1607 N N . LEU A 1 211 ? -0.839 -1.132 -4.595 1.00 89.31 211 LEU A N 1
ATOM 1608 C CA . LEU A 1 211 ? -0.288 0.080 -5.219 1.00 89.31 211 LEU A CA 1
ATOM 1609 C C . LEU A 1 211 ? 1.241 0.059 -5.369 1.00 89.31 211 LEU A C 1
ATOM 1611 O O . LEU A 1 211 ? 1.803 0.840 -6.142 1.00 89.31 211 LEU A O 1
ATOM 1615 N N . ARG A 1 212 ? 1.937 -0.807 -4.628 1.00 87.44 212 ARG A N 1
ATOM 1616 C CA . ARG A 1 212 ? 3.390 -0.969 -4.755 1.00 87.44 212 ARG A CA 1
ATOM 1617 C C . ARG A 1 212 ? 3.748 -1.655 -6.081 1.00 87.44 212 ARG A C 1
ATOM 1619 O O . ARG A 1 212 ? 3.084 -2.626 -6.451 1.00 87.44 212 ARG A O 1
ATOM 1626 N N . PRO A 1 213 ? 4.800 -1.202 -6.793 1.00 83.00 213 PRO A N 1
ATOM 1627 C CA . PRO A 1 213 ? 5.242 -1.859 -8.018 1.00 83.00 213 PRO A CA 1
ATOM 1628 C C . PRO A 1 213 ? 5.621 -3.313 -7.746 1.00 83.00 213 PRO A C 1
ATOM 1630 O O . PRO A 1 213 ? 6.373 -3.600 -6.817 1.00 83.00 213 PRO A O 1
ATOM 1633 N N . LYS A 1 214 ? 5.114 -4.229 -8.573 1.00 83.75 214 LYS A N 1
ATOM 1634 C CA . LYS A 1 214 ? 5.447 -5.655 -8.505 1.00 83.75 214 LYS A CA 1
ATOM 1635 C C . LYS A 1 214 ? 6.314 -6.022 -9.695 1.00 83.75 214 LYS A C 1
ATOM 1637 O O . LYS A 1 214 ? 5.907 -5.827 -10.842 1.00 83.75 214 LYS A O 1
ATOM 1642 N N . PHE A 1 215 ? 7.484 -6.585 -9.422 1.00 82.56 215 PHE A N 1
ATOM 1643 C CA . PHE A 1 215 ? 8.329 -7.134 -10.469 1.00 82.56 215 PHE A CA 1
ATOM 1644 C C . PHE A 1 215 ? 7.723 -8.435 -10.994 1.00 82.56 215 PHE A C 1
ATOM 1646 O O . PHE A 1 215 ? 7.657 -9.438 -10.290 1.00 82.56 215 PHE A O 1
ATOM 1653 N N . THR A 1 216 ? 7.230 -8.396 -12.229 1.00 86.19 216 THR A N 1
ATOM 1654 C CA . THR A 1 216 ? 6.673 -9.557 -12.936 1.00 86.19 216 THR A CA 1
ATOM 1655 C C . THR A 1 216 ? 7.216 -9.555 -14.365 1.00 86.19 216 THR A C 1
ATOM 1657 O O . THR A 1 216 ? 6.520 -9.114 -15.282 1.00 86.19 216 THR A O 1
ATOM 1660 N N . PRO A 1 217 ? 8.486 -9.961 -14.558 1.00 87.06 217 PRO A N 1
ATOM 1661 C CA . PRO A 1 217 ? 9.114 -9.931 -15.869 1.00 87.06 217 PRO A CA 1
ATOM 1662 C C . PRO A 1 217 ? 8.356 -10.861 -16.813 1.00 87.06 217 PRO A C 1
ATOM 1664 O O . PRO A 1 217 ? 8.038 -12.001 -16.472 1.00 87.06 217 PRO A O 1
ATOM 1667 N N . LYS A 1 218 ? 8.054 -10.363 -18.007 1.00 91.25 218 LYS A N 1
ATOM 1668 C CA . LYS A 1 218 ? 7.429 -11.131 -19.087 1.00 91.25 218 LYS A CA 1
ATOM 1669 C C . LYS A 1 218 ? 8.463 -11.886 -19.914 1.00 91.25 218 LYS A C 1
ATOM 1671 O O . LYS A 1 218 ? 8.144 -12.934 -20.471 1.00 91.25 218 LYS A O 1
ATOM 1676 N N . GLY A 1 219 ? 9.666 -11.329 -20.039 1.00 90.19 219 GLY A N 1
ATOM 1677 C CA . GLY A 1 219 ? 10.773 -11.915 -20.791 1.00 90.19 219 GLY A CA 1
ATOM 1678 C C . GLY A 1 219 ? 11.673 -12.823 -19.951 1.00 90.19 219 GLY A C 1
ATOM 1679 O O . GLY A 1 219 ? 11.789 -12.665 -18.736 1.00 90.19 219 GLY A O 1
ATOM 1680 N N . ASP A 1 220 ? 12.365 -13.749 -20.619 1.00 92.75 220 ASP A N 1
ATOM 1681 C CA . ASP A 1 220 ? 13.506 -14.445 -20.021 1.00 92.75 220 ASP A CA 1
ATOM 1682 C C . ASP A 1 220 ? 14.739 -13.532 -20.074 1.00 92.75 220 ASP A C 1
ATOM 1684 O O . ASP A 1 220 ? 15.394 -13.390 -21.107 1.00 92.75 220 ASP A O 1
ATOM 1688 N N . TRP A 1 221 ? 15.045 -12.898 -18.943 1.00 93.94 221 TRP A N 1
ATOM 1689 C CA . TRP A 1 221 ? 16.191 -12.000 -18.793 1.00 93.94 221 TRP A CA 1
ATOM 1690 C C . TRP A 1 221 ? 17.401 -12.678 -18.151 1.00 93.94 221 TRP A C 1
ATOM 1692 O O . TRP A 1 221 ? 18.410 -12.019 -17.917 1.00 93.94 221 TRP A O 1
ATOM 1702 N N . THR A 1 222 ? 17.333 -13.977 -17.844 1.00 93.38 222 THR A N 1
ATOM 1703 C CA . THR A 1 222 ? 18.383 -14.691 -17.089 1.00 93.38 222 THR A CA 1
ATOM 1704 C C . THR A 1 222 ? 19.721 -14.751 -17.824 1.00 93.38 222 THR A C 1
ATOM 1706 O O . THR A 1 222 ? 20.771 -14.815 -17.193 1.00 93.38 222 THR A O 1
ATOM 1709 N N . ARG A 1 223 ? 19.691 -14.671 -19.157 1.00 94.88 223 ARG A N 1
ATOM 1710 C CA . ARG A 1 223 ? 20.874 -14.771 -20.025 1.00 94.88 223 ARG A CA 1
ATOM 1711 C C . ARG A 1 223 ? 21.705 -13.493 -20.099 1.00 94.88 223 ARG A C 1
ATOM 1713 O O . ARG A 1 223 ? 22.830 -13.547 -20.579 1.00 94.88 223 ARG A O 1
ATOM 1720 N N . HIS A 1 224 ? 21.153 -12.363 -19.663 1.00 95.38 224 HIS A N 1
ATOM 1721 C CA . HIS A 1 224 ? 21.812 -11.068 -19.772 1.00 95.38 224 HIS A CA 1
ATOM 1722 C C . HIS A 1 224 ? 22.614 -10.742 -18.518 1.00 95.38 224 HIS A C 1
ATOM 1724 O O . HIS A 1 224 ? 22.103 -10.861 -17.400 1.00 95.38 224 HIS A O 1
ATOM 1730 N N . SER A 1 225 ? 23.844 -10.265 -18.692 1.00 96.81 225 SER A N 1
ATOM 1731 C CA . SER A 1 225 ? 24.590 -9.675 -17.575 1.00 96.81 225 SER A CA 1
ATOM 1732 C C . SER A 1 225 ? 23.971 -8.337 -17.145 1.00 96.81 225 SER A C 1
ATOM 1734 O O . SER A 1 225 ? 23.244 -7.704 -17.910 1.00 96.81 225 SER A O 1
ATOM 1736 N N . ASP A 1 226 ? 24.256 -7.877 -15.925 1.00 96.88 226 ASP A N 1
ATOM 1737 C CA . ASP A 1 226 ? 23.755 -6.576 -15.455 1.00 96.88 226 ASP A CA 1
ATOM 1738 C C . ASP A 1 226 ? 24.226 -5.428 -16.363 1.00 96.88 226 ASP A C 1
ATOM 1740 O O . ASP A 1 226 ? 23.432 -4.571 -16.745 1.00 96.88 226 ASP A O 1
ATOM 1744 N N . ALA A 1 227 ? 25.493 -5.452 -16.794 1.00 97.25 227 ALA A N 1
ATOM 1745 C CA . ALA A 1 227 ? 26.047 -4.459 -17.715 1.00 97.25 227 ALA A CA 1
ATOM 1746 C C . ALA A 1 227 ? 25.314 -4.441 -19.068 1.00 97.25 227 ALA A C 1
ATOM 1748 O O . ALA A 1 227 ? 25.016 -3.370 -19.599 1.00 97.25 227 ALA A O 1
ATOM 1749 N N . GLU A 1 228 ? 24.980 -5.617 -19.607 1.00 97.44 228 GLU A N 1
ATOM 1750 C CA . GLU A 1 228 ? 24.186 -5.731 -20.834 1.00 97.44 228 GLU A CA 1
ATOM 1751 C C . GLU A 1 228 ? 22.770 -5.188 -20.653 1.00 97.44 228 GLU A C 1
ATOM 1753 O O . GLU A 1 228 ? 22.279 -4.489 -21.536 1.00 97.44 228 GLU A O 1
ATOM 1758 N N . LEU A 1 229 ? 22.117 -5.461 -19.520 1.00 97.25 229 LEU A N 1
ATOM 1759 C CA . LEU A 1 229 ? 20.776 -4.941 -19.245 1.00 97.25 229 LEU A CA 1
ATOM 1760 C C . LEU A 1 229 ? 20.760 -3.416 -19.178 1.00 97.25 229 LEU A C 1
ATOM 1762 O O . LEU A 1 229 ? 19.902 -2.797 -19.806 1.00 97.25 229 LEU A O 1
ATOM 1766 N N . PHE A 1 230 ? 21.714 -2.798 -18.480 1.00 97.12 230 PHE A N 1
ATOM 1767 C CA . PHE A 1 230 ? 21.805 -1.336 -18.425 1.00 97.12 230 PHE A CA 1
ATOM 1768 C C . PHE A 1 230 ? 22.092 -0.729 -19.801 1.00 97.12 230 PHE A C 1
ATOM 1770 O O . PHE A 1 230 ? 21.536 0.312 -20.164 1.00 97.12 230 PHE A O 1
ATOM 1777 N N . GLU A 1 231 ? 22.915 -1.399 -20.607 1.00 97.62 231 GLU A N 1
ATOM 1778 C CA . GLU A 1 231 ? 23.193 -0.975 -21.974 1.00 97.62 231 GLU A CA 1
ATOM 1779 C C . GLU A 1 231 ? 21.955 -1.076 -22.878 1.00 97.62 231 GLU A C 1
ATOM 1781 O O . GLU A 1 231 ? 21.631 -0.132 -23.607 1.00 97.62 231 GLU A O 1
ATOM 1786 N N . LEU A 1 232 ? 21.222 -2.190 -22.803 1.00 97.25 232 LEU A N 1
ATOM 1787 C CA . LEU A 1 232 ? 19.955 -2.376 -23.506 1.00 97.25 232 LEU A CA 1
ATOM 1788 C C . LEU A 1 232 ? 18.931 -1.328 -23.068 1.00 97.25 232 LEU A C 1
ATOM 1790 O O . LEU A 1 232 ? 18.284 -0.720 -23.918 1.00 97.25 232 LEU A O 1
ATOM 1794 N N . GLN A 1 233 ? 18.818 -1.064 -21.765 1.00 97.19 233 GLN A N 1
ATOM 1795 C CA . GLN A 1 233 ? 17.896 -0.072 -21.213 1.00 97.19 233 GLN A CA 1
ATOM 1796 C C . GLN A 1 233 ? 18.198 1.323 -21.772 1.00 97.19 233 GLN A C 1
ATOM 1798 O O . GLN A 1 233 ? 17.289 2.047 -22.187 1.00 97.19 233 GLN A O 1
ATOM 1803 N N . ARG A 1 234 ? 19.482 1.697 -21.842 1.00 97.62 234 ARG A N 1
ATOM 1804 C CA . ARG A 1 234 ? 19.930 2.973 -22.413 1.00 97.62 234 ARG A CA 1
ATOM 1805 C C . ARG A 1 234 ? 19.539 3.109 -23.886 1.00 97.62 234 ARG A C 1
ATOM 1807 O O . ARG A 1 234 ? 19.044 4.166 -24.283 1.00 97.62 234 ARG A O 1
ATOM 1814 N N . ARG A 1 235 ? 19.722 2.055 -24.689 1.00 97.88 235 ARG A N 1
ATOM 1815 C CA . ARG A 1 235 ? 19.327 2.030 -26.112 1.00 97.88 235 ARG A CA 1
ATOM 1816 C C . ARG A 1 235 ? 17.812 2.083 -26.285 1.00 97.88 235 ARG A C 1
ATOM 1818 O O . ARG A 1 235 ? 17.323 2.872 -27.091 1.00 97.88 235 ARG A O 1
ATOM 1825 N N . HIS A 1 236 ? 17.079 1.305 -25.492 1.00 97.50 236 HIS A N 1
ATOM 1826 C CA . HIS A 1 236 ? 15.616 1.282 -25.482 1.00 97.50 236 HIS A CA 1
ATOM 1827 C C . HIS A 1 236 ? 15.037 2.667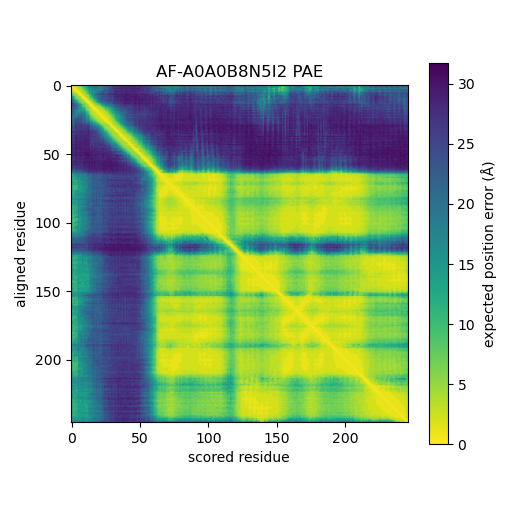 -25.199 1.00 97.50 236 HIS A C 1
ATOM 1829 O O . HIS A 1 236 ? 14.217 3.174 -25.961 1.00 97.50 236 HIS A O 1
ATOM 1835 N N . ARG A 1 237 ? 15.556 3.350 -24.173 1.00 97.44 237 ARG A N 1
ATOM 1836 C CA . ARG A 1 237 ? 15.191 4.735 -23.849 1.00 97.44 237 ARG A CA 1
ATOM 1837 C C . ARG A 1 237 ? 15.357 5.665 -25.057 1.00 97.44 237 ARG A C 1
ATOM 1839 O O . ARG A 1 237 ? 14.450 6.429 -25.373 1.00 97.44 237 ARG A O 1
ATOM 1846 N N . GLN A 1 238 ? 16.500 5.603 -25.745 1.00 97.50 238 GLN A N 1
ATOM 1847 C CA . GLN A 1 238 ? 16.763 6.431 -26.930 1.00 97.50 238 GLN A CA 1
ATOM 1848 C C . GLN A 1 238 ? 15.800 6.118 -28.083 1.00 97.50 238 GLN A C 1
ATOM 1850 O O . GLN A 1 238 ? 15.340 7.035 -28.766 1.00 97.50 238 GLN A O 1
ATOM 1855 N N . GLN A 1 239 ? 15.477 4.840 -28.287 1.00 97.19 239 GLN A N 1
ATOM 1856 C CA . GLN A 1 239 ? 14.520 4.407 -29.300 1.00 97.19 239 GLN A CA 1
ATOM 1857 C C . GLN A 1 239 ? 13.106 4.917 -28.998 1.00 97.19 239 GLN A C 1
ATOM 1859 O O . GLN A 1 239 ? 12.458 5.459 -29.891 1.00 97.19 239 GLN A O 1
ATOM 1864 N N . LEU A 1 240 ? 12.647 4.811 -27.748 1.00 96.69 240 LEU A N 1
ATOM 1865 C CA . LEU A 1 240 ? 11.342 5.327 -27.330 1.00 96.69 240 LEU A CA 1
ATOM 1866 C C . LEU A 1 240 ? 11.229 6.843 -27.528 1.00 96.69 240 LEU A C 1
ATOM 1868 O O . LEU A 1 240 ? 10.210 7.306 -28.036 1.00 96.69 240 LEU A O 1
ATOM 1872 N N . ILE A 1 241 ? 12.277 7.603 -27.188 1.00 96.50 241 ILE A N 1
ATOM 1873 C CA . ILE A 1 241 ? 12.315 9.057 -27.413 1.00 96.50 241 ILE A CA 1
ATOM 1874 C C . ILE A 1 241 ? 12.177 9.362 -28.906 1.00 96.50 241 ILE A C 1
ATOM 1876 O O . ILE A 1 241 ? 11.309 10.143 -29.290 1.00 96.50 241 ILE A O 1
ATOM 1880 N N . ARG A 1 242 ? 12.982 8.712 -29.757 1.00 95.50 242 ARG A N 1
ATOM 1881 C CA . ARG A 1 242 ? 12.932 8.912 -31.213 1.00 95.50 242 ARG A CA 1
ATOM 1882 C C . ARG A 1 242 ? 11.546 8.609 -31.783 1.00 95.50 242 ARG A C 1
ATOM 1884 O O . ARG A 1 242 ? 11.047 9.384 -32.587 1.00 95.50 242 ARG A O 1
ATOM 1891 N N . ASN A 1 243 ? 10.926 7.517 -31.342 1.00 94.31 243 ASN A N 1
ATOM 1892 C CA . ASN A 1 243 ? 9.602 7.111 -31.807 1.00 94.31 243 ASN A CA 1
ATOM 1893 C C . ASN A 1 243 ? 8.483 8.041 -31.318 1.00 94.31 243 ASN A C 1
ATOM 1895 O O . ASN A 1 243 ? 7.450 8.109 -31.964 1.00 94.31 243 ASN A O 1
ATOM 1899 N N . SER A 1 244 ? 8.666 8.738 -30.192 1.00 92.50 244 SER A N 1
ATOM 1900 C CA . SER A 1 244 ? 7.674 9.688 -29.665 1.00 92.50 244 SER A CA 1
ATOM 1901 C C . SER A 1 244 ? 7.685 11.064 -30.344 1.00 92.50 244 SER A C 1
ATOM 1903 O O . SER A 1 244 ? 6.765 11.847 -30.132 1.00 92.50 244 SER A O 1
ATOM 1905 N N . MET A 1 245 ? 8.732 11.372 -31.118 1.00 86.38 245 MET A N 1
ATOM 1906 C CA . MET A 1 245 ? 8.876 12.635 -31.858 1.00 86.38 245 MET A CA 1
ATOM 1907 C C . MET A 1 245 ? 8.330 12.569 -33.293 1.00 86.38 245 MET A C 1
ATOM 1909 O O . MET A 1 245 ? 8.316 13.593 -33.974 1.00 86.38 245 MET A O 1
ATOM 1913 N N . LEU A 1 246 ? 7.943 11.377 -33.752 1.00 68.06 246 LEU A N 1
ATOM 1914 C CA . LEU A 1 246 ? 7.336 11.115 -35.058 1.00 68.06 246 LEU A CA 1
ATOM 1915 C C . LEU A 1 246 ? 5.816 11.016 -34.911 1.00 68.06 246 LEU A C 1
ATOM 1917 O O . LEU A 1 246 ? 5.124 11.514 -35.824 1.00 68.06 246 LEU A O 1
#

Mean predicted aligned error: 13.35 Å